Protein AF-A0A819HKA7-F1 (afdb_monomer_lite)

Structure (mmCIF, N/CA/C/O backbone):
data_AF-A0A819HKA7-F1
#
_entry.id   AF-A0A819HKA7-F1
#
loop_
_atom_site.group_PDB
_atom_site.id
_atom_site.type_symbol
_atom_site.label_atom_id
_atom_site.label_alt_id
_atom_site.label_comp_id
_atom_site.label_asym_id
_atom_site.label_entity_id
_atom_site.label_seq_id
_atom_site.pdbx_PDB_ins_code
_atom_site.Cartn_x
_atom_site.Cartn_y
_atom_site.Cartn_z
_atom_site.occupancy
_atom_site.B_iso_or_equiv
_atom_site.auth_seq_id
_atom_site.auth_comp_id
_atom_site.auth_asym_id
_atom_site.auth_atom_id
_atom_site.pdbx_PDB_model_num
ATOM 1 N N . ALA A 1 1 ? 34.552 -6.937 -29.510 1.00 40.53 1 ALA A N 1
ATOM 2 C CA . ALA A 1 1 ? 33.136 -6.910 -29.934 1.00 40.53 1 ALA A CA 1
ATOM 3 C C . ALA A 1 1 ? 32.290 -6.385 -28.776 1.00 40.53 1 ALA A C 1
ATOM 5 O O . ALA A 1 1 ? 32.507 -6.842 -27.659 1.00 40.53 1 ALA A O 1
ATOM 6 N N . LYS A 1 2 ? 31.399 -5.403 -28.988 1.00 45.62 2 LYS A N 1
ATOM 7 C CA . LYS A 1 2 ? 30.442 -4.989 -27.943 1.00 45.62 2 LYS A CA 1
ATOM 8 C C . LYS A 1 2 ? 29.581 -6.210 -27.585 1.00 45.62 2 LYS A C 1
ATOM 10 O O . LYS A 1 2 ? 29.050 -6.846 -28.490 1.00 45.62 2 LYS A O 1
ATOM 15 N N . ASN A 1 3 ? 29.510 -6.573 -26.304 1.00 52.94 3 ASN A N 1
ATOM 16 C CA . ASN A 1 3 ? 28.645 -7.653 -25.823 1.00 52.94 3 ASN A CA 1
ATOM 17 C C . ASN A 1 3 ? 27.190 -7.236 -26.076 1.00 52.94 3 ASN A C 1
ATOM 19 O O . ASN A 1 3 ? 26.685 -6.376 -25.363 1.00 52.94 3 ASN A O 1
ATOM 23 N N . ARG A 1 4 ? 26.547 -7.783 -27.113 1.00 57.50 4 ARG A N 1
ATOM 24 C CA . ARG A 1 4 ? 25.118 -7.542 -27.353 1.00 57.50 4 ARG A CA 1
ATOM 25 C C . ARG A 1 4 ? 24.286 -8.321 -26.329 1.00 57.50 4 ARG A C 1
ATOM 27 O O . ARG A 1 4 ? 24.652 -9.472 -26.062 1.00 57.50 4 ARG A O 1
ATOM 34 N N . PRO A 1 5 ? 23.230 -7.736 -25.747 1.00 59.25 5 PRO A N 1
ATOM 35 C CA . PRO A 1 5 ? 22.305 -8.473 -24.891 1.00 59.25 5 PRO A CA 1
ATOM 36 C C . PRO A 1 5 ? 21.734 -9.698 -25.624 1.00 59.25 5 PRO A C 1
ATOM 38 O O . PRO A 1 5 ? 21.631 -9.690 -26.850 1.00 59.25 5 PRO A O 1
ATOM 41 N N . ARG A 1 6 ? 21.419 -10.784 -24.896 1.00 68.56 6 ARG A N 1
ATOM 42 C CA . ARG A 1 6 ? 20.757 -11.956 -25.511 1.00 68.56 6 ARG A CA 1
ATOM 43 C C . ARG A 1 6 ? 19.284 -11.656 -25.797 1.00 68.56 6 ARG A C 1
ATOM 45 O O . ARG A 1 6 ? 18.751 -12.173 -26.768 1.00 68.56 6 ARG A O 1
ATOM 52 N N . LEU A 1 7 ? 18.667 -10.813 -24.970 1.00 77.06 7 LEU A N 1
ATOM 53 C CA . LEU A 1 7 ? 17.397 -10.146 -25.236 1.00 77.06 7 LEU A CA 1
ATOM 54 C C . LEU A 1 7 ? 17.657 -8.648 -25.401 1.00 77.06 7 LEU A C 1
ATOM 56 O O . LEU A 1 7 ? 17.862 -7.946 -24.413 1.00 77.06 7 LEU A O 1
ATOM 60 N N . ASP A 1 8 ? 17.673 -8.172 -26.640 1.00 78.75 8 ASP A N 1
ATOM 61 C CA . ASP A 1 8 ? 17.898 -6.763 -26.951 1.00 78.75 8 ASP A CA 1
ATOM 62 C C . ASP A 1 8 ? 16.575 -6.073 -27.275 1.00 78.75 8 ASP A C 1
ATOM 64 O O . ASP A 1 8 ? 16.132 -6.093 -28.419 1.00 78.75 8 ASP A O 1
ATOM 68 N N . LEU A 1 9 ? 15.924 -5.468 -26.277 1.00 79.69 9 LEU A N 1
ATOM 69 C CA . LEU A 1 9 ? 14.670 -4.748 -26.530 1.00 79.69 9 LEU A CA 1
ATOM 70 C C . LEU A 1 9 ? 14.869 -3.518 -27.432 1.00 79.69 9 LEU A C 1
ATOM 72 O O . LEU A 1 9 ? 13.884 -3.013 -27.963 1.00 79.69 9 LEU A O 1
ATOM 76 N N . GLU A 1 10 ? 16.106 -3.069 -27.662 1.00 77.00 10 GLU A N 1
ATOM 77 C CA . GLU A 1 10 ? 16.418 -2.006 -28.623 1.00 77.00 10 GLU A CA 1
ATOM 78 C C . GLU A 1 10 ? 16.502 -2.539 -30.070 1.00 77.00 10 GLU A C 1
ATOM 80 O O . GLU A 1 10 ? 16.539 -1.744 -31.011 1.00 77.00 10 GLU A O 1
ATOM 85 N N . ASP A 1 11 ? 16.496 -3.865 -30.281 1.00 81.00 11 ASP A N 1
ATOM 86 C CA . ASP A 1 11 ? 16.502 -4.465 -31.618 1.00 81.00 11 ASP A CA 1
ATOM 87 C C . ASP A 1 11 ? 15.192 -4.130 -32.362 1.00 81.00 11 ASP A C 1
ATOM 89 O O . ASP A 1 11 ? 14.102 -4.476 -31.880 1.00 81.00 11 ASP A O 1
ATOM 93 N N . PRO A 1 12 ? 15.268 -3.492 -33.551 1.00 79.06 12 PRO A N 1
ATOM 94 C CA . PRO A 1 12 ? 14.099 -3.179 -34.371 1.00 79.06 12 PRO A CA 1
ATOM 95 C C . PRO A 1 12 ? 13.265 -4.396 -34.789 1.00 79.06 12 PRO A C 1
ATOM 97 O O . PRO A 1 12 ? 12.109 -4.225 -35.168 1.00 79.06 12 PRO A O 1
ATOM 100 N N . HIS A 1 13 ? 13.835 -5.605 -34.757 1.00 81.38 13 HIS A N 1
ATOM 101 C CA . HIS A 1 13 ? 13.145 -6.833 -35.159 1.00 81.38 13 HIS A CA 1
ATOM 102 C C . HIS A 1 13 ? 12.278 -7.428 -34.046 1.00 81.38 13 HIS A C 1
ATOM 104 O O . HIS A 1 13 ? 11.428 -8.264 -34.344 1.00 81.38 13 HIS A O 1
ATOM 110 N N . ILE A 1 14 ? 12.455 -6.999 -32.790 1.00 83.56 14 ILE A N 1
ATOM 111 C CA . ILE A 1 14 ? 11.563 -7.407 -31.702 1.00 83.56 14 ILE A CA 1
ATOM 112 C C . ILE A 1 14 ? 10.230 -6.667 -31.851 1.00 83.56 14 ILE A C 1
ATOM 114 O O . ILE A 1 14 ? 10.167 -5.433 -31.864 1.00 83.56 14 ILE A O 1
ATOM 118 N N . THR A 1 15 ? 9.147 -7.427 -31.927 1.00 87.94 15 THR A N 1
ATOM 119 C CA . THR A 1 15 ? 7.779 -6.915 -32.046 1.00 87.94 15 THR A CA 1
ATOM 120 C C . THR A 1 15 ? 7.312 -6.221 -30.762 1.00 87.94 15 THR A C 1
ATOM 122 O O . THR A 1 15 ? 7.812 -6.476 -29.667 1.00 87.94 15 THR A O 1
ATOM 125 N N . ASP A 1 16 ? 6.324 -5.328 -30.868 1.00 90.12 16 ASP A N 1
ATOM 126 C CA . ASP A 1 16 ? 5.739 -4.656 -29.694 1.00 90.12 16 ASP A CA 1
ATOM 127 C C . ASP A 1 16 ? 5.076 -5.658 -28.726 1.00 90.12 16 ASP A C 1
ATOM 129 O O . ASP A 1 16 ? 5.135 -5.477 -27.510 1.00 90.12 16 ASP A O 1
ATOM 133 N N . ASP A 1 17 ? 4.521 -6.757 -29.251 1.00 86.88 17 ASP A N 1
ATOM 134 C CA . ASP A 1 17 ? 3.933 -7.833 -28.447 1.00 86.88 17 ASP A CA 1
ATOM 135 C C . ASP A 1 17 ? 4.991 -8.597 -27.639 1.00 86.88 17 ASP A C 1
ATOM 137 O O . ASP A 1 17 ? 4.763 -8.907 -26.470 1.00 86.88 17 ASP A O 1
ATOM 141 N N . GLU A 1 18 ? 6.175 -8.841 -28.207 1.00 85.62 18 GLU A N 1
ATOM 142 C CA . GLU A 1 18 ? 7.304 -9.432 -27.478 1.00 85.62 18 GLU A CA 1
ATOM 143 C C . GLU A 1 18 ? 7.817 -8.493 -26.378 1.00 85.62 18 GLU A C 1
ATOM 145 O O . GLU A 1 18 ? 8.078 -8.938 -25.257 1.00 85.62 18 GLU A O 1
ATOM 150 N N . VAL A 1 19 ? 7.902 -7.184 -26.647 1.00 89.62 19 VAL A N 1
ATOM 151 C CA . VAL A 1 19 ? 8.254 -6.188 -25.617 1.00 89.62 19 VAL A CA 1
ATOM 152 C C . VAL A 1 19 ? 7.226 -6.198 -24.486 1.00 89.62 19 VAL A C 1
ATOM 154 O O . VAL A 1 19 ? 7.601 -6.255 -23.308 1.00 89.62 19 VAL A O 1
ATOM 157 N N . LYS A 1 20 ? 5.934 -6.209 -24.828 1.00 91.38 20 LYS A N 1
ATOM 158 C CA . LYS A 1 20 ? 4.838 -6.264 -23.857 1.00 91.38 20 LYS A CA 1
ATOM 159 C C . LYS A 1 20 ? 4.832 -7.569 -23.069 1.00 91.38 20 LYS A C 1
ATOM 161 O O . LYS A 1 20 ? 4.549 -7.551 -21.874 1.00 91.38 20 LYS A O 1
ATOM 166 N N . MET A 1 21 ? 5.179 -8.691 -23.691 1.00 88.88 21 MET A N 1
ATOM 167 C CA . MET A 1 21 ? 5.291 -9.981 -23.012 1.00 88.88 21 MET A CA 1
ATOM 168 C C . MET A 1 21 ? 6.346 -9.933 -21.898 1.00 88.88 21 MET A C 1
ATOM 170 O O . MET A 1 21 ? 6.069 -10.346 -20.772 1.00 88.88 21 MET A O 1
ATOM 174 N N . TRP A 1 22 ? 7.531 -9.392 -22.193 1.00 88.75 22 TRP A N 1
ATOM 175 C CA . TRP A 1 22 ? 8.646 -9.340 -21.245 1.00 88.75 22 TRP A CA 1
ATOM 176 C C . TRP A 1 22 ? 8.488 -8.266 -20.167 1.00 88.75 22 TRP A C 1
ATOM 178 O O . TRP A 1 22 ? 8.822 -8.503 -19.007 1.00 88.75 22 TRP A O 1
ATOM 188 N N . THR A 1 23 ? 7.997 -7.083 -20.535 1.00 91.81 23 THR A N 1
ATOM 189 C CA . THR A 1 23 ? 7.979 -5.911 -19.641 1.00 91.81 23 THR A CA 1
ATOM 190 C C . THR A 1 23 ? 6.600 -5.595 -19.068 1.00 91.81 23 THR A C 1
ATOM 192 O O . THR A 1 23 ? 6.503 -4.897 -18.064 1.00 91.81 23 THR A O 1
ATOM 195 N N . GLY A 1 24 ? 5.530 -6.094 -19.689 1.00 90.88 24 GLY A N 1
ATOM 196 C CA . GLY A 1 24 ? 4.152 -5.673 -19.427 1.00 90.88 24 GLY A CA 1
ATOM 197 C C . GLY A 1 24 ? 3.723 -4.413 -20.189 1.00 90.88 24 GLY A C 1
ATOM 198 O O . GLY A 1 24 ? 2.536 -4.095 -20.182 1.00 90.88 24 GLY A O 1
ATOM 199 N N . TRP A 1 25 ? 4.647 -3.735 -20.876 1.00 92.38 25 TRP A N 1
ATOM 200 C CA . TRP A 1 25 ? 4.437 -2.424 -21.491 1.00 92.38 25 TRP A CA 1
ATOM 201 C C . TRP A 1 25 ? 4.734 -2.443 -22.989 1.00 92.38 25 TRP A C 1
ATOM 203 O O . TRP A 1 25 ? 5.616 -3.162 -23.453 1.00 92.38 25 TRP A O 1
ATOM 213 N N . ARG A 1 26 ? 4.029 -1.610 -23.751 1.00 92.56 26 ARG A N 1
ATOM 214 C CA . ARG A 1 26 ? 4.359 -1.334 -25.154 1.00 92.56 26 ARG A CA 1
ATOM 215 C C . ARG A 1 26 ? 5.589 -0.433 -25.252 1.00 92.56 26 ARG A C 1
ATOM 217 O O . ARG A 1 26 ? 5.891 0.343 -24.340 1.00 92.56 26 ARG A O 1
ATOM 224 N N . ARG A 1 27 ? 6.258 -0.439 -26.406 1.00 90.81 27 ARG A N 1
ATOM 225 C CA . ARG A 1 27 ? 7.419 0.425 -26.694 1.00 90.81 27 ARG A CA 1
ATOM 226 C C . ARG A 1 27 ? 7.111 1.909 -26.491 1.00 90.81 27 ARG A C 1
ATOM 228 O O . ARG A 1 27 ? 7.928 2.646 -25.942 1.00 90.81 27 ARG A O 1
ATOM 235 N N . SER A 1 28 ? 5.925 2.357 -26.903 1.00 91.69 28 SER A N 1
ATOM 236 C CA . SER A 1 28 ? 5.495 3.750 -26.730 1.00 91.69 28 SER A CA 1
ATOM 237 C C . SER A 1 28 ? 5.387 4.148 -25.254 1.00 91.69 28 SER A C 1
ATOM 239 O O . SER A 1 28 ? 5.806 5.245 -24.888 1.00 91.69 28 SER A O 1
ATOM 241 N N . GLU A 1 29 ? 4.891 3.253 -24.401 1.00 91.69 29 GLU A N 1
ATOM 242 C CA . GLU A 1 29 ? 4.733 3.467 -22.958 1.00 91.69 29 GLU A CA 1
ATOM 243 C C . GLU A 1 29 ? 6.095 3.493 -22.256 1.00 91.69 29 GLU A C 1
ATOM 245 O O . GLU A 1 29 ? 6.379 4.411 -21.480 1.00 91.69 29 GLU A O 1
ATOM 250 N N . LEU A 1 30 ? 6.985 2.555 -22.604 1.00 91.31 30 LEU A N 1
ATOM 251 C CA . LEU A 1 30 ? 8.368 2.550 -22.122 1.00 91.31 30 LEU A CA 1
ATOM 252 C C . LEU A 1 30 ? 9.110 3.831 -22.515 1.00 91.31 30 LEU A C 1
ATOM 254 O O . LEU A 1 30 ? 9.815 4.404 -21.686 1.00 91.31 30 LEU A O 1
ATOM 258 N N . SER A 1 31 ? 8.901 4.338 -23.734 1.00 91.12 31 SER A N 1
ATOM 259 C CA . SER A 1 31 ? 9.513 5.593 -24.185 1.00 91.12 31 SER A CA 1
ATOM 260 C C . SER A 1 31 ? 9.062 6.799 -23.351 1.00 91.12 31 SER A C 1
ATOM 262 O O . SER A 1 31 ? 9.861 7.691 -23.064 1.00 91.12 31 SER A O 1
ATOM 264 N N . VAL A 1 32 ? 7.800 6.841 -22.907 1.00 91.88 32 VAL A N 1
ATOM 265 C CA . VAL A 1 32 ? 7.312 7.905 -22.008 1.00 91.88 32 VAL A CA 1
ATOM 266 C C . VAL A 1 32 ? 8.017 7.840 -20.649 1.00 91.88 32 VAL A C 1
ATOM 268 O O . VAL A 1 32 ? 8.443 8.873 -20.120 1.00 91.88 32 VAL A O 1
ATOM 271 N N . MET A 1 33 ? 8.191 6.637 -20.097 1.00 92.12 33 MET A N 1
ATOM 272 C CA . MET A 1 33 ? 8.920 6.437 -18.839 1.00 92.12 33 MET A CA 1
ATOM 273 C C . MET A 1 33 ? 10.393 6.820 -18.985 1.00 92.12 33 MET A C 1
ATOM 275 O O . MET A 1 33 ? 10.909 7.589 -18.175 1.00 92.12 33 MET A O 1
ATOM 279 N N . GLN A 1 34 ? 11.041 6.365 -20.059 1.00 90.81 34 GLN A N 1
ATOM 280 C CA . GLN A 1 34 ? 12.423 6.697 -20.400 1.00 90.81 34 GLN A CA 1
ATOM 281 C C . GLN A 1 34 ? 12.626 8.206 -20.481 1.00 90.81 34 GLN A C 1
ATOM 283 O O . GLN A 1 34 ? 13.522 8.720 -19.822 1.00 90.81 34 GLN A O 1
ATOM 288 N N . LYS A 1 35 ? 11.766 8.937 -21.200 1.00 91.06 35 LYS A N 1
ATOM 289 C CA . LYS A 1 35 ? 11.826 10.408 -21.287 1.00 91.06 35 LYS A CA 1
ATOM 290 C C . LYS A 1 35 ? 11.654 11.098 -19.935 1.00 91.06 35 LYS A C 1
ATOM 292 O O . LYS A 1 35 ? 12.179 12.185 -19.724 1.00 91.06 35 LYS A O 1
ATOM 297 N N . SER A 1 36 ? 10.915 10.485 -19.014 1.00 89.56 36 SER A N 1
ATOM 298 C CA . SER A 1 36 ? 10.666 11.063 -17.689 1.00 89.56 36 SER A CA 1
ATOM 299 C C . SER A 1 36 ? 11.871 10.961 -16.755 1.00 89.56 36 SER A C 1
ATOM 301 O O . SER A 1 36 ?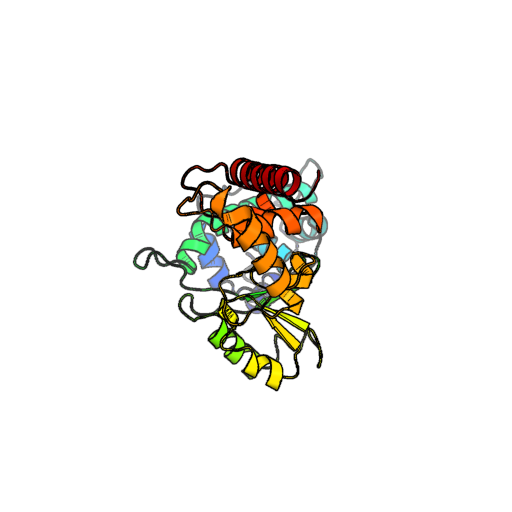 11.973 11.760 -15.824 1.00 89.56 36 SER A O 1
ATOM 303 N N . ILE A 1 37 ? 12.774 10.009 -17.013 1.00 89.56 37 ILE A N 1
ATOM 304 C CA . ILE A 1 37 ? 13.992 9.773 -16.222 1.00 89.56 37 ILE A CA 1
ATOM 305 C C . ILE A 1 37 ? 15.290 9.992 -17.021 1.00 89.56 37 ILE A C 1
ATOM 307 O O . ILE A 1 37 ? 16.390 9.884 -16.474 1.00 89.56 37 ILE A O 1
ATOM 311 N N . SER A 1 38 ? 15.185 10.319 -18.313 1.00 82.94 38 SER A N 1
ATOM 312 C CA . SER A 1 38 ? 16.327 10.574 -19.191 1.00 82.94 38 SER A CA 1
ATOM 313 C C . SER A 1 38 ? 17.116 11.780 -18.688 1.00 82.94 38 SER A C 1
ATOM 315 O O . SER A 1 38 ? 16.544 12.844 -18.455 1.00 82.94 38 SER A O 1
ATOM 317 N N . GLY A 1 39 ? 18.428 11.610 -18.517 1.00 83.62 39 GLY A N 1
ATOM 318 C CA . GLY A 1 39 ? 19.323 12.634 -17.966 1.00 83.62 39 GLY A CA 1
ATOM 319 C C . GLY A 1 39 ? 19.506 12.576 -16.445 1.00 83.62 39 GLY A C 1
ATOM 320 O O . GLY A 1 39 ? 20.462 13.157 -15.938 1.00 83.62 39 GLY A O 1
ATOM 321 N N . LEU A 1 40 ? 18.658 11.836 -15.722 1.00 86.44 40 LEU A N 1
ATOM 322 C CA . LEU A 1 40 ? 18.850 11.541 -14.294 1.00 86.44 40 LEU A CA 1
ATOM 323 C C . LEU A 1 40 ? 19.662 10.260 -14.095 1.00 86.44 40 LEU A C 1
ATOM 325 O O . LEU A 1 40 ? 20.473 10.144 -13.176 1.00 86.44 40 LEU A O 1
ATOM 329 N N . MET A 1 41 ? 19.489 9.311 -15.014 1.00 83.56 41 MET A N 1
ATOM 330 C CA . MET A 1 41 ? 20.320 8.123 -15.112 1.00 83.56 41 MET A CA 1
ATOM 331 C C . MET A 1 41 ? 21.469 8.376 -16.086 1.00 83.56 41 MET A C 1
ATOM 333 O O . MET A 1 41 ? 21.257 8.786 -17.226 1.00 83.56 41 MET A O 1
ATOM 337 N N . LYS A 1 42 ? 22.704 8.117 -15.646 1.00 73.12 42 LYS A N 1
ATOM 338 C CA . LYS A 1 42 ? 23.858 8.125 -16.548 1.00 73.12 42 LYS A CA 1
ATOM 339 C C . LYS A 1 42 ? 23.869 6.834 -17.355 1.00 73.12 42 LYS A C 1
ATOM 341 O O . LYS A 1 42 ? 23.893 5.734 -16.782 1.00 73.12 42 LYS A O 1
ATOM 346 N N . ASP A 1 43 ? 23.905 6.981 -18.672 1.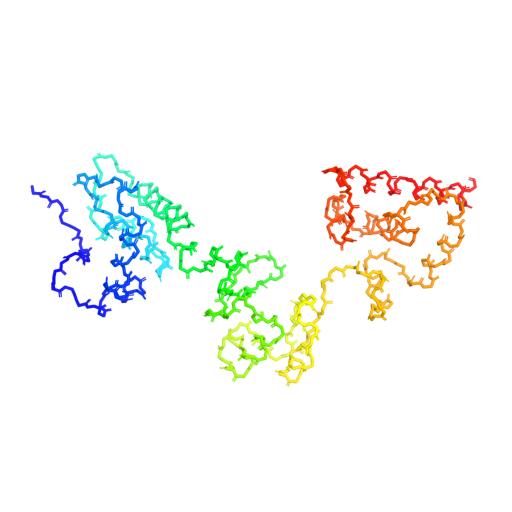00 74.75 43 ASP A N 1
ATOM 347 C CA . ASP A 1 43 ? 24.275 5.884 -19.550 1.00 74.75 43 ASP A CA 1
ATOM 348 C C . ASP A 1 43 ? 25.716 5.470 -19.234 1.00 74.75 43 ASP A C 1
ATOM 350 O O . ASP A 1 43 ? 26.597 6.291 -18.961 1.00 74.75 43 ASP A O 1
ATOM 354 N N . SER A 1 44 ? 25.954 4.166 -19.235 1.00 71.94 44 SER A N 1
ATOM 355 C CA . SER A 1 44 ? 27.281 3.594 -19.053 1.00 71.94 44 SER A CA 1
ATOM 356 C C . SER A 1 44 ? 27.711 2.885 -20.328 1.00 71.94 44 SER A C 1
ATOM 358 O O . SER A 1 44 ? 26.890 2.561 -21.185 1.00 71.94 44 SER A O 1
ATOM 360 N N . LYS A 1 45 ? 29.000 2.547 -20.425 1.00 66.00 45 LYS A N 1
ATOM 361 C CA . LYS A 1 45 ? 29.537 1.778 -21.562 1.00 66.00 45 LYS A CA 1
ATOM 362 C C . LYS A 1 45 ? 28.778 0.470 -21.831 1.00 66.00 45 LYS A C 1
ATOM 364 O O . LYS A 1 45 ? 28.790 0.005 -22.966 1.00 66.00 45 LYS A O 1
ATOM 369 N N . ASN A 1 46 ? 28.136 -0.096 -20.805 1.00 66.25 46 ASN A N 1
ATOM 370 C CA . ASN A 1 46 ? 27.472 -1.397 -20.860 1.00 66.25 46 ASN A CA 1
ATOM 371 C C . ASN A 1 46 ? 25.952 -1.311 -20.623 1.00 66.25 46 ASN A C 1
ATOM 373 O O . ASN A 1 46 ? 25.316 -2.353 -20.507 1.00 66.25 46 ASN A O 1
ATOM 377 N N . ARG A 1 47 ? 25.376 -0.107 -20.472 1.00 79.12 47 ARG A N 1
ATOM 378 C CA . ARG A 1 47 ? 23.967 0.060 -20.082 1.00 79.12 47 ARG A CA 1
ATOM 379 C C . ARG A 1 47 ? 23.403 1.398 -20.545 1.00 79.12 47 ARG A C 1
ATOM 381 O O . ARG A 1 47 ? 23.839 2.431 -20.034 1.00 79.12 47 ARG A O 1
ATOM 388 N N . SER A 1 48 ? 22.406 1.356 -21.419 1.00 85.44 48 SER A N 1
ATOM 389 C CA . SER A 1 48 ? 21.522 2.484 -21.713 1.00 85.44 48 SER A CA 1
ATOM 390 C C . SER A 1 48 ? 20.428 2.614 -20.643 1.00 85.44 48 SER A C 1
ATOM 392 O O . SER A 1 48 ? 20.123 1.672 -19.905 1.00 85.44 48 SER A O 1
ATOM 394 N N . THR A 1 49 ? 19.805 3.785 -20.563 1.00 87.12 49 THR A N 1
ATOM 395 C CA . THR A 1 49 ? 18.620 4.010 -19.719 1.00 87.12 49 THR A CA 1
ATOM 396 C C . THR A 1 49 ? 17.441 3.107 -20.123 1.00 87.12 49 THR A C 1
ATOM 398 O O . THR A 1 49 ? 16.683 2.663 -19.263 1.00 87.12 49 THR A O 1
ATOM 401 N N . GLU A 1 50 ? 17.314 2.772 -21.408 1.00 86.44 50 GLU A N 1
ATOM 402 C CA . GLU A 1 50 ? 16.280 1.863 -21.921 1.00 86.44 50 GLU A CA 1
ATOM 403 C C . GLU A 1 50 ? 16.510 0.416 -21.471 1.00 86.44 50 GLU A C 1
ATOM 405 O O . GLU A 1 50 ? 15.605 -0.207 -20.917 1.00 86.44 50 GLU A O 1
ATOM 410 N N . LEU A 1 51 ? 17.747 -0.085 -21.568 1.00 86.81 51 LEU A N 1
ATOM 411 C CA . LEU A 1 51 ? 18.112 -1.400 -21.039 1.00 86.81 51 LEU A CA 1
ATOM 412 C C . LEU A 1 51 ? 17.925 -1.476 -19.515 1.00 86.81 51 LEU A C 1
ATOM 414 O O . LEU A 1 51 ? 17.529 -2.512 -18.981 1.00 86.81 51 LEU A O 1
ATOM 418 N N . ALA A 1 52 ? 18.185 -0.379 -18.796 1.00 90.06 52 ALA A N 1
ATOM 419 C CA . ALA A 1 52 ? 17.921 -0.292 -17.361 1.00 90.06 52 ALA A CA 1
ATOM 420 C C . ALA A 1 52 ? 16.425 -0.446 -17.042 1.00 90.06 52 ALA A C 1
ATOM 422 O O . ALA A 1 52 ? 16.064 -1.242 -16.172 1.00 90.06 52 ALA A O 1
ATOM 423 N N . LEU A 1 53 ? 15.566 0.269 -17.775 1.00 92.06 53 LEU A N 1
ATOM 424 C CA . LEU A 1 53 ? 14.111 0.151 -17.664 1.00 92.06 53 LEU A CA 1
ATOM 425 C C . LEU A 1 53 ? 13.627 -1.258 -18.003 1.00 92.06 53 LEU A C 1
ATOM 427 O O . LEU A 1 53 ? 12.815 -1.812 -17.266 1.00 92.06 53 LEU A O 1
ATOM 431 N N . ALA A 1 54 ? 14.159 -1.859 -19.066 1.00 90.69 54 ALA A N 1
ATOM 432 C CA . ALA A 1 54 ? 13.849 -3.229 -19.453 1.00 90.69 54 ALA A CA 1
ATOM 433 C C . ALA A 1 54 ? 14.164 -4.224 -18.326 1.00 90.69 54 ALA A C 1
ATOM 435 O O . ALA A 1 54 ? 13.307 -5.024 -17.960 1.00 90.69 54 ALA A O 1
ATOM 436 N N . MET A 1 55 ? 15.362 -4.144 -17.730 1.00 91.19 55 MET A N 1
ATOM 437 C CA . MET A 1 55 ? 15.754 -4.998 -16.599 1.00 91.19 55 MET A CA 1
ATOM 438 C C . MET A 1 55 ? 14.810 -4.850 -15.407 1.00 91.19 55 MET A C 1
ATOM 440 O O . MET A 1 55 ? 14.392 -5.855 -14.834 1.00 91.19 55 MET A O 1
ATOM 444 N N . PHE A 1 56 ? 14.466 -3.612 -15.052 1.00 94.69 56 PHE A N 1
ATOM 445 C CA . PHE A 1 56 ? 13.556 -3.323 -13.948 1.00 94.69 56 PHE A CA 1
ATOM 446 C C . PHE A 1 56 ? 12.161 -3.913 -14.190 1.00 94.69 56 PHE A C 1
ATOM 448 O O . PHE A 1 56 ? 11.640 -4.638 -13.344 1.00 94.69 56 PHE A O 1
ATOM 455 N N . TRP A 1 57 ? 11.576 -3.672 -15.365 1.00 94.62 57 TRP A N 1
ATOM 456 C CA . TRP A 1 57 ? 10.238 -4.172 -15.676 1.00 94.62 57 TRP A CA 1
ATOM 457 C C . TRP A 1 57 ? 10.194 -5.686 -15.841 1.00 94.62 57 TRP A C 1
ATOM 459 O O . TRP A 1 57 ? 9.269 -6.310 -15.333 1.00 94.62 57 TRP A O 1
ATOM 469 N N . ILE A 1 58 ? 11.214 -6.302 -16.443 1.00 93.56 58 ILE A N 1
ATOM 470 C CA . ILE A 1 58 ? 11.333 -7.766 -16.487 1.00 93.56 58 ILE A CA 1
ATOM 471 C C . ILE A 1 58 ? 11.444 -8.331 -15.073 1.00 93.56 58 ILE A C 1
ATOM 473 O O . ILE A 1 58 ? 10.810 -9.343 -14.779 1.00 93.56 58 ILE A O 1
ATOM 477 N N . LYS A 1 59 ? 12.188 -7.677 -14.170 1.00 93.50 59 LYS A N 1
ATOM 478 C CA . LYS A 1 59 ? 12.290 -8.121 -12.775 1.00 93.50 59 LYS A CA 1
ATOM 479 C C . LYS A 1 59 ? 10.951 -8.082 -12.041 1.00 93.50 59 LYS A C 1
ATOM 481 O O . LYS A 1 59 ? 10.706 -8.959 -11.220 1.00 93.50 59 LYS A O 1
ATOM 486 N N . LEU A 1 60 ? 10.124 -7.072 -12.303 1.00 91.31 60 LEU A N 1
ATOM 487 C CA . LEU A 1 60 ? 8.795 -6.957 -11.698 1.00 91.31 60 LEU A CA 1
ATOM 488 C C . LEU A 1 60 ? 7.770 -7.887 -12.350 1.00 91.31 60 LEU A C 1
ATOM 490 O O . LEU A 1 60 ? 6.893 -8.411 -11.673 1.00 91.31 60 LEU A O 1
ATOM 494 N N . ARG A 1 61 ? 7.866 -8.085 -13.667 1.00 88.50 61 ARG A N 1
ATOM 495 C CA . ARG A 1 61 ? 6.908 -8.874 -14.447 1.00 88.50 61 ARG A CA 1
ATOM 496 C C . ARG A 1 61 ? 7.136 -10.375 -14.315 1.00 88.50 61 ARG A C 1
ATOM 498 O O . ARG A 1 61 ? 6.194 -11.152 -14.439 1.00 88.50 61 ARG A O 1
ATOM 505 N N . THR A 1 62 ? 8.383 -10.778 -14.106 1.00 89.00 62 THR A N 1
ATOM 506 C CA . THR A 1 62 ? 8.800 -12.178 -14.062 1.00 89.00 62 THR A CA 1
ATOM 507 C C . THR A 1 62 ? 9.360 -12.526 -12.690 1.00 89.00 62 THR A C 1
ATOM 509 O O . THR A 1 62 ? 9.855 -11.670 -11.964 1.00 89.00 62 THR A O 1
ATOM 512 N N . ASN A 1 63 ? 9.378 -13.813 -12.351 1.00 87.44 63 ASN A N 1
ATOM 513 C CA . ASN A 1 63 ? 10.039 -14.281 -11.134 1.00 87.44 63 ASN A CA 1
ATOM 514 C C . ASN A 1 63 ? 11.538 -14.588 -11.348 1.00 87.44 63 ASN A C 1
ATOM 516 O O . ASN A 1 63 ? 12.111 -15.432 -10.662 1.00 87.44 63 ASN A O 1
ATOM 520 N N . LEU A 1 64 ? 12.187 -13.945 -12.328 1.00 90.38 64 LEU A N 1
ATOM 521 C CA . LEU A 1 64 ? 13.603 -14.182 -12.609 1.00 90.38 64 LEU A CA 1
ATOM 522 C C . LEU A 1 64 ? 14.494 -13.584 -11.513 1.00 90.38 64 LEU A C 1
ATOM 524 O O . LEU A 1 64 ? 14.233 -12.504 -10.966 1.00 90.38 64 LEU A O 1
ATOM 528 N N . THR A 1 65 ? 15.582 -14.279 -11.191 1.00 90.50 65 THR A N 1
ATOM 529 C CA . THR A 1 65 ? 16.613 -13.765 -10.285 1.00 90.50 65 THR A CA 1
ATOM 530 C C . THR A 1 65 ? 17.437 -12.676 -10.970 1.00 90.50 65 THR A C 1
ATOM 532 O O . THR A 1 65 ? 17.510 -12.596 -12.198 1.00 90.50 65 THR A O 1
ATOM 535 N N . TYR A 1 66 ? 18.105 -11.834 -10.179 1.00 90.62 66 TYR A N 1
ATOM 536 C CA . TYR A 1 66 ? 18.995 -10.813 -10.733 1.00 90.62 66 TYR A CA 1
ATOM 537 C C . TYR A 1 66 ? 20.133 -11.411 -11.579 1.00 90.62 66 TYR A C 1
ATOM 539 O O . TYR A 1 66 ? 20.514 -10.813 -12.583 1.00 90.62 66 TYR A O 1
ATOM 547 N N . ASP A 1 67 ? 20.617 -12.610 -11.237 1.00 88.25 67 ASP A N 1
ATOM 548 C CA . ASP A 1 67 ? 21.611 -13.329 -12.042 1.00 88.25 67 ASP A CA 1
ATOM 549 C C . ASP A 1 67 ? 21.045 -13.761 -13.397 1.00 88.25 67 ASP A C 1
ATOM 551 O O . ASP A 1 67 ? 21.669 -13.520 -14.429 1.00 88.25 67 ASP A O 1
ATOM 555 N N . GLN A 1 68 ? 19.837 -14.336 -13.416 1.00 89.75 68 GLN A N 1
ATOM 556 C CA . GLN A 1 68 ? 19.168 -14.738 -14.657 1.00 89.75 68 GLN A CA 1
ATOM 557 C C . GLN A 1 68 ? 18.933 -13.538 -15.583 1.00 89.75 68 GLN A C 1
ATOM 559 O O . GLN A 1 68 ? 19.189 -13.630 -16.783 1.00 89.75 68 GLN A O 1
ATOM 564 N N . ILE A 1 69 ? 18.514 -12.396 -15.030 1.00 90.19 69 ILE A N 1
ATOM 565 C CA . ILE A 1 69 ? 18.327 -11.154 -15.793 1.00 90.19 69 ILE A CA 1
ATOM 566 C C . ILE A 1 69 ? 19.669 -10.629 -16.315 1.00 90.19 69 ILE A C 1
ATOM 568 O O . ILE A 1 69 ? 19.769 -10.258 -17.483 1.00 90.19 69 ILE A O 1
ATOM 572 N N . GLY A 1 70 ? 20.724 -10.644 -15.495 1.00 87.06 70 GLY A N 1
ATOM 573 C CA . GLY A 1 70 ? 22.066 -10.241 -15.921 1.00 87.06 70 GLY A CA 1
ATOM 574 C C . GLY A 1 70 ? 22.610 -11.105 -17.062 1.00 87.06 70 GLY A C 1
ATOM 575 O O . GLY A 1 70 ? 23.192 -10.576 -18.012 1.00 87.06 70 GLY A O 1
ATOM 576 N N . MET A 1 71 ? 22.356 -12.417 -17.020 1.00 83.56 71 MET A N 1
ATOM 577 C CA . MET A 1 71 ? 22.685 -13.343 -18.109 1.00 83.56 71 MET A CA 1
ATOM 578 C C . MET A 1 71 ? 21.858 -13.070 -19.373 1.00 83.56 71 MET A C 1
ATOM 580 O O . MET A 1 71 ? 22.414 -13.052 -20.474 1.00 83.56 71 MET A O 1
ATOM 584 N N . LEU A 1 72 ? 20.550 -12.832 -19.227 1.00 86.50 72 LEU A N 1
ATOM 585 C CA . LEU A 1 72 ? 19.631 -12.526 -20.329 1.00 86.50 72 LEU A CA 1
ATOM 586 C C . LEU A 1 72 ? 20.025 -11.227 -21.051 1.00 86.50 72 LEU A C 1
ATOM 588 O O . LEU A 1 72 ? 20.061 -11.171 -22.278 1.00 86.50 72 LEU A O 1
ATOM 592 N N . MET A 1 73 ? 20.427 -10.207 -20.298 1.00 82.44 73 MET A N 1
ATOM 593 C CA . MET A 1 73 ? 20.856 -8.914 -20.839 1.00 82.44 73 MET A CA 1
ATOM 594 C C . MET A 1 73 ? 22.339 -8.868 -21.218 1.00 82.44 73 MET A C 1
ATOM 596 O O . MET A 1 73 ? 22.851 -7.813 -21.581 1.00 82.44 73 MET A O 1
ATOM 600 N N . ASN A 1 74 ? 23.056 -9.996 -21.135 1.00 76.69 74 ASN A N 1
ATOM 601 C CA . ASN A 1 74 ? 24.505 -10.076 -21.351 1.00 76.69 74 ASN A CA 1
ATOM 602 C C . ASN A 1 74 ? 25.277 -8.957 -20.621 1.00 76.69 74 ASN A C 1
ATOM 604 O O . ASN A 1 74 ? 26.229 -8.376 -21.156 1.00 76.69 74 ASN A O 1
ATOM 608 N N . TYR A 1 75 ? 24.839 -8.632 -19.402 1.00 71.56 75 TYR A N 1
ATOM 609 C CA . TYR A 1 75 ? 25.314 -7.486 -18.637 1.00 71.56 75 TYR A CA 1
ATOM 610 C C . TYR A 1 75 ? 26.654 -7.812 -17.963 1.00 71.56 75 TYR A C 1
ATOM 612 O O . TYR A 1 75 ? 26.770 -7.880 -16.741 1.00 71.56 75 TYR A O 1
ATOM 620 N N . LYS A 1 76 ? 27.679 -8.088 -18.783 1.00 63.47 76 LYS A N 1
ATOM 621 C CA . LYS A 1 76 ? 29.002 -8.531 -18.328 1.00 63.47 76 LYS A CA 1
ATOM 622 C C . LYS A 1 76 ? 29.713 -7.440 -17.533 1.00 63.47 76 LYS A C 1
ATOM 624 O O . LYS A 1 76 ? 29.876 -6.301 -17.987 1.00 63.47 76 LYS A O 1
ATOM 629 N N . SER A 1 77 ? 30.219 -7.836 -16.374 1.00 59.47 77 SER A N 1
ATOM 630 C CA . SER A 1 77 ? 31.181 -7.091 -15.573 1.00 59.47 77 SER A CA 1
ATOM 631 C C . SER A 1 77 ? 32.504 -7.858 -15.566 1.00 59.47 77 SER A C 1
ATOM 633 O O . SER A 1 77 ? 32.468 -9.075 -15.446 1.00 59.47 77 SER A O 1
ATOM 635 N N . PRO A 1 78 ? 33.669 -7.192 -15.650 1.00 56.81 78 PRO A N 1
ATOM 636 C CA . PRO A 1 78 ? 34.972 -7.840 -15.449 1.00 56.81 78 PRO A CA 1
ATOM 637 C C . PRO A 1 78 ? 35.168 -8.420 -14.038 1.00 56.81 78 PRO A C 1
ATOM 639 O O . PRO A 1 78 ? 36.117 -9.155 -13.802 1.00 56.81 78 PRO A O 1
ATOM 642 N N . VAL A 1 79 ? 34.300 -8.033 -13.099 1.00 58.78 79 VAL A N 1
ATOM 643 C CA . VAL A 1 79 ? 34.280 -8.471 -11.702 1.00 58.78 79 VAL A CA 1
ATOM 644 C C . VAL A 1 79 ? 32.883 -9.050 -11.472 1.00 58.78 79 VAL A C 1
ATOM 646 O O . VAL A 1 79 ? 31.908 -8.291 -11.476 1.00 58.78 79 VAL A O 1
ATOM 649 N N . ASP A 1 80 ? 32.777 -10.375 -11.432 1.00 59.38 80 ASP A N 1
ATOM 650 C CA . ASP A 1 80 ? 31.532 -11.151 -11.511 1.00 59.38 80 ASP A CA 1
ATOM 651 C C . ASP A 1 80 ? 30.594 -10.937 -10.312 1.00 59.38 80 ASP A C 1
ATOM 653 O O . ASP A 1 80 ? 30.652 -11.652 -9.317 1.00 59.38 80 ASP A O 1
ATOM 657 N N . ASP A 1 81 ? 29.672 -9.981 -10.436 1.00 71.88 81 ASP A N 1
ATOM 658 C CA . ASP A 1 81 ? 28.455 -9.945 -9.621 1.00 71.88 81 ASP A CA 1
ATOM 659 C C . ASP A 1 81 ? 27.297 -9.347 -10.440 1.00 71.88 81 ASP A C 1
ATOM 661 O O . ASP A 1 81 ? 26.972 -8.154 -10.358 1.00 71.88 81 ASP A O 1
ATOM 665 N N . TYR A 1 82 ? 26.720 -10.179 -11.321 1.00 73.88 82 TYR A N 1
ATOM 666 C CA . TYR A 1 82 ? 25.525 -9.836 -12.103 1.00 73.88 82 TYR A CA 1
ATOM 667 C C . TYR A 1 82 ? 24.391 -9.418 -11.173 1.00 73.88 82 TYR A C 1
ATOM 669 O O . TYR A 1 82 ? 23.782 -8.364 -11.376 1.00 73.88 82 TYR A O 1
ATOM 677 N N . ARG A 1 83 ? 24.164 -10.205 -10.116 1.00 83.56 83 ARG A N 1
ATOM 678 C CA . ARG A 1 83 ? 23.159 -9.942 -9.097 1.00 83.56 83 ARG A CA 1
ATOM 679 C C . ARG A 1 83 ? 23.246 -8.527 -8.547 1.00 83.56 83 ARG A C 1
ATOM 681 O O . ARG A 1 83 ? 22.252 -7.805 -8.617 1.00 83.56 83 ARG A O 1
ATOM 688 N N . LYS A 1 84 ? 24.401 -8.114 -8.021 1.00 85.25 84 LYS A N 1
ATOM 689 C CA . LYS A 1 84 ? 24.556 -6.794 -7.397 1.00 85.25 84 LYS A CA 1
ATOM 690 C C . LYS A 1 84 ? 24.306 -5.665 -8.387 1.00 85.25 84 LYS A C 1
ATOM 692 O O . LYS A 1 84 ? 23.551 -4.749 -8.084 1.00 85.25 84 LYS A O 1
ATOM 697 N N . ARG A 1 85 ? 24.871 -5.739 -9.593 1.00 84.19 85 ARG A N 1
ATOM 698 C CA . ARG A 1 85 ? 24.729 -4.650 -10.572 1.00 84.19 85 ARG A CA 1
ATOM 699 C C . ARG A 1 85 ? 23.315 -4.516 -11.130 1.00 84.19 85 ARG A C 1
ATOM 701 O O . ARG A 1 85 ? 22.861 -3.396 -11.377 1.00 84.19 85 ARG A O 1
ATOM 708 N N . VAL A 1 86 ? 22.635 -5.637 -11.379 1.00 89.25 86 VAL A N 1
ATOM 709 C CA . VAL A 1 86 ? 21.232 -5.616 -11.814 1.00 89.25 86 VAL A CA 1
ATOM 710 C C . VAL A 1 86 ? 20.353 -5.109 -10.672 1.00 89.25 86 VAL A C 1
ATOM 712 O O . VAL A 1 86 ? 19.495 -4.269 -10.926 1.00 89.25 86 VAL A O 1
ATOM 715 N N . ALA A 1 87 ? 20.609 -5.523 -9.425 1.00 90.25 87 ALA A N 1
ATOM 716 C CA . ALA A 1 87 ? 19.897 -5.014 -8.254 1.00 90.25 87 ALA A CA 1
ATOM 717 C C . ALA A 1 87 ? 20.064 -3.494 -8.094 1.00 90.25 87 ALA A C 1
ATOM 719 O O . ALA A 1 87 ? 19.067 -2.781 -8.068 1.00 90.25 87 ALA A O 1
ATOM 720 N N . GLU A 1 88 ? 21.298 -2.980 -8.099 1.00 89.44 88 GLU A N 1
ATOM 721 C CA . GLU A 1 88 ? 21.589 -1.537 -8.037 1.00 89.44 88 GLU A CA 1
ATOM 722 C C . GLU A 1 88 ? 20.931 -0.769 -9.190 1.00 89.44 88 GLU A C 1
ATOM 724 O O . GLU A 1 88 ? 20.417 0.335 -9.011 1.00 89.44 88 GLU A O 1
ATOM 729 N N . THR A 1 89 ? 20.906 -1.363 -10.386 1.00 90.31 89 THR A N 1
ATOM 730 C CA . THR A 1 89 ? 20.209 -0.771 -11.530 1.00 90.31 89 THR A CA 1
ATOM 731 C C . THR A 1 89 ? 18.703 -0.714 -11.303 1.00 90.31 89 THR A C 1
ATOM 733 O O . THR A 1 89 ? 18.114 0.337 -11.538 1.00 90.31 89 THR A O 1
ATOM 736 N N . CYS A 1 90 ? 18.086 -1.800 -10.834 1.00 93.19 90 CYS A N 1
ATOM 737 C CA . CYS A 1 90 ? 16.654 -1.844 -10.544 1.00 93.19 90 CYS A CA 1
ATOM 738 C C . CYS A 1 90 ? 16.279 -0.832 -9.457 1.00 93.19 90 CYS A C 1
ATOM 740 O O . CYS A 1 90 ? 15.323 -0.087 -9.646 1.00 93.19 90 CYS A O 1
ATOM 742 N N . SER A 1 91 ? 17.062 -0.740 -8.377 1.00 92.94 91 SER A N 1
ATOM 743 C CA . SER A 1 91 ? 16.870 0.264 -7.323 1.00 92.94 91 SER A CA 1
ATOM 744 C C . SER A 1 91 ? 16.971 1.685 -7.874 1.00 92.94 91 SER A C 1
ATOM 746 O O . SER A 1 91 ? 16.091 2.504 -7.631 1.00 92.94 91 SER A O 1
ATOM 748 N N . SER A 1 92 ? 17.979 1.967 -8.703 1.00 92.12 92 SER A N 1
ATOM 749 C CA . SER A 1 92 ? 18.138 3.285 -9.322 1.00 92.12 92 SER A CA 1
ATOM 750 C C . SER A 1 92 ? 16.969 3.642 -10.250 1.00 92.12 92 SER A C 1
ATOM 752 O O . SER A 1 92 ? 16.478 4.770 -10.205 1.00 92.12 92 SER A O 1
ATOM 754 N N . VAL A 1 93 ? 16.483 2.699 -11.067 1.00 94.19 93 VAL A N 1
ATOM 755 C CA . VAL A 1 93 ? 15.287 2.914 -11.901 1.00 94.19 93 VAL A CA 1
ATOM 756 C C . VAL A 1 93 ? 14.064 3.173 -11.024 1.00 94.19 93 VAL A C 1
ATOM 758 O O . VAL A 1 93 ? 13.337 4.132 -11.272 1.00 94.19 93 VAL A O 1
ATOM 761 N N . GLN A 1 94 ? 13.858 2.360 -9.986 1.00 94.69 94 GLN A N 1
ATOM 762 C CA . GLN A 1 94 ? 12.737 2.489 -9.059 1.00 94.69 94 GLN A CA 1
ATOM 763 C C . GLN A 1 94 ? 12.701 3.873 -8.406 1.00 94.69 94 GLN A C 1
ATOM 765 O O . GLN A 1 94 ? 11.673 4.543 -8.461 1.00 94.69 94 GLN A O 1
ATOM 770 N N . GLU A 1 95 ? 13.819 4.322 -7.833 1.00 92.94 95 GLU A N 1
ATOM 771 C CA . GLU A 1 95 ? 13.940 5.638 -7.196 1.00 92.94 95 GLU A CA 1
ATOM 772 C C . GLU A 1 95 ? 13.606 6.769 -8.176 1.00 92.94 95 GLU A C 1
ATOM 774 O O . GLU A 1 95 ? 12.806 7.652 -7.864 1.00 92.94 95 GLU A O 1
ATOM 779 N N . ASN A 1 96 ? 14.155 6.716 -9.394 1.00 93.50 96 ASN A N 1
ATOM 780 C CA . ASN A 1 96 ? 13.918 7.747 -10.404 1.00 93.50 96 ASN A CA 1
ATOM 781 C C . ASN A 1 96 ? 12.469 7.751 -10.911 1.00 93.50 96 ASN A C 1
ATOM 783 O O . ASN A 1 96 ? 11.883 8.821 -11.090 1.00 93.50 96 ASN A O 1
ATOM 787 N N . LEU A 1 97 ? 11.863 6.579 -11.121 1.00 92.81 97 LEU A N 1
ATOM 788 C CA . LEU A 1 97 ? 10.457 6.488 -11.512 1.00 92.81 97 LEU A CA 1
ATOM 789 C C . LEU A 1 97 ? 9.540 7.009 -10.400 1.00 92.81 97 LEU A C 1
ATOM 791 O O . LEU A 1 97 ? 8.641 7.801 -10.687 1.00 92.81 97 LEU A O 1
ATOM 795 N N . LEU A 1 98 ? 9.784 6.625 -9.145 1.00 89.94 98 LEU A N 1
ATOM 796 C CA . LEU A 1 98 ? 9.011 7.096 -7.993 1.00 89.94 98 LEU A CA 1
ATOM 797 C C . LEU A 1 98 ? 9.133 8.608 -7.787 1.00 89.94 98 LEU A C 1
ATOM 799 O O . LEU A 1 98 ? 8.148 9.250 -7.434 1.00 89.94 98 LEU A O 1
ATOM 803 N N . ALA A 1 99 ? 10.306 9.188 -8.038 1.00 89.44 99 ALA A N 1
ATOM 804 C CA . ALA A 1 99 ? 10.528 10.618 -7.861 1.00 89.44 99 ALA A CA 1
ATOM 805 C C . ALA A 1 99 ? 10.008 11.467 -9.036 1.00 89.44 99 ALA A C 1
ATOM 807 O O . ALA A 1 99 ? 9.495 12.567 -8.822 1.00 89.44 99 ALA A O 1
ATOM 808 N N . HIS A 1 100 ? 10.125 10.988 -10.281 1.00 89.88 100 HIS A N 1
ATOM 809 C CA . HIS A 1 100 ? 9.969 11.851 -11.462 1.00 89.88 100 HIS A CA 1
ATOM 810 C C . HIS A 1 100 ? 8.890 11.427 -12.453 1.00 89.88 100 HIS A C 1
ATOM 812 O O . HIS A 1 100 ? 8.410 12.281 -13.205 1.00 89.88 100 HIS A O 1
ATOM 818 N N . PHE A 1 101 ? 8.497 10.153 -12.465 1.00 90.00 101 PHE A N 1
ATOM 819 C CA . PHE A 1 101 ? 7.446 9.645 -13.346 1.00 90.00 101 PHE A CA 1
ATOM 820 C C . PHE A 1 101 ? 6.111 9.529 -12.607 1.00 90.00 101 PHE A C 1
ATOM 822 O O . PHE A 1 101 ? 5.136 10.168 -13.000 1.00 90.00 101 PHE A O 1
ATOM 829 N N . VAL A 1 102 ? 6.076 8.780 -11.500 1.00 87.00 102 VAL A N 1
ATOM 830 C CA . VAL A 1 102 ? 4.841 8.479 -10.761 1.00 87.00 102 VAL A CA 1
ATOM 831 C C . VAL A 1 102 ? 4.088 9.748 -10.351 1.00 87.00 102 VAL A C 1
ATOM 833 O O . VAL A 1 102 ? 2.912 9.839 -10.696 1.00 87.00 102 VAL A O 1
ATOM 836 N N . PRO A 1 103 ? 4.707 10.777 -9.735 1.00 84.62 103 PRO A N 1
ATOM 837 C CA . PRO A 1 103 ? 3.972 11.969 -9.321 1.00 84.62 103 PRO A CA 1
ATOM 838 C C . PRO A 1 103 ? 3.374 12.728 -10.509 1.00 84.62 103 PRO A C 1
ATOM 840 O O . PRO A 1 103 ? 2.275 13.259 -10.411 1.00 84.62 103 PRO A O 1
ATOM 843 N N . LYS A 1 104 ? 4.045 12.747 -11.667 1.00 82.94 104 LYS A N 1
ATOM 844 C CA . LYS A 1 104 ? 3.511 13.412 -12.867 1.00 82.94 104 LYS A CA 1
ATOM 845 C C . LYS A 1 104 ? 2.324 12.660 -13.463 1.00 82.94 104 LYS A C 1
ATOM 847 O O . LYS A 1 104 ? 1.419 13.293 -13.997 1.00 82.94 104 LYS A O 1
ATOM 852 N N . SER A 1 105 ? 2.335 11.333 -13.369 1.00 79.62 105 SER A N 1
ATOM 853 C CA . SER A 1 105 ? 1.296 10.481 -13.949 1.00 79.62 105 SER A CA 1
ATOM 854 C C . SER A 1 105 ? 0.110 10.249 -13.009 1.00 79.62 105 SER A C 1
ATOM 856 O O . SER A 1 105 ? -0.992 9.984 -13.482 1.00 79.62 105 SER A O 1
ATOM 858 N N . THR A 1 106 ? 0.296 10.346 -11.688 1.00 84.44 106 THR A N 1
ATOM 859 C CA . THR A 1 106 ? -0.732 9.962 -10.701 1.00 84.44 106 THR A CA 1
ATOM 860 C C . THR A 1 106 ? -1.110 11.066 -9.720 1.00 84.44 106 THR A C 1
ATOM 862 O O . THR A 1 106 ? -2.024 10.861 -8.923 1.00 84.44 106 THR A O 1
ATOM 865 N N . TYR A 1 107 ? -0.479 12.243 -9.761 1.00 86.25 107 TYR A N 1
ATOM 866 C CA . TYR A 1 107 ? -0.765 13.354 -8.853 1.00 86.25 107 TYR A CA 1
ATOM 867 C C . TYR A 1 107 ? -1.073 14.647 -9.612 1.00 86.25 107 TYR A C 1
ATOM 869 O O . TYR A 1 107 ? -0.448 14.990 -10.611 1.00 86.25 107 TYR A O 1
ATOM 877 N N . SER A 1 108 ? -2.061 15.397 -9.124 1.00 83.00 108 SER A N 1
ATOM 878 C CA . SER A 1 108 ? -2.409 16.705 -9.669 1.00 83.00 108 SER A CA 1
ATOM 879 C C . SER A 1 108 ? -1.840 17.804 -8.789 1.00 83.00 108 SER A C 1
ATOM 881 O O . SER A 1 108 ? -2.367 18.062 -7.708 1.00 83.00 108 SER A O 1
ATOM 883 N N . SER A 1 109 ? -0.828 18.517 -9.286 1.00 81.69 109 SER A N 1
ATOM 884 C CA . SER A 1 109 ? -0.263 19.681 -8.589 1.00 81.69 109 SER A CA 1
ATOM 885 C C . SER A 1 109 ? -1.288 20.801 -8.387 1.00 81.69 109 SER A C 1
ATOM 887 O O . SER A 1 109 ? -1.258 21.476 -7.363 1.00 81.69 109 SER A O 1
ATOM 889 N N . HIS A 1 110 ? -2.234 20.970 -9.320 1.00 84.12 110 HIS A N 1
ATOM 890 C CA . HIS A 1 110 ? -3.303 21.967 -9.194 1.00 84.12 110 HIS A CA 1
ATOM 891 C C . HIS A 1 110 ? -4.305 21.591 -8.095 1.00 84.12 110 HIS A C 1
ATOM 893 O O . HIS A 1 110 ? -4.636 22.419 -7.252 1.00 84.12 110 HIS A O 1
ATOM 899 N N . LYS A 1 111 ? -4.759 20.330 -8.066 1.00 83.25 111 LYS A N 1
ATOM 900 C CA . LYS A 1 111 ? -5.721 19.854 -7.056 1.00 83.25 111 LYS A CA 1
ATOM 901 C C . LYS A 1 111 ? -5.059 19.432 -5.739 1.00 83.25 111 LYS A C 1
ATOM 903 O O . LYS A 1 111 ? -5.768 19.061 -4.811 1.00 83.25 111 LYS A O 1
ATOM 908 N N . LYS A 1 112 ? -3.723 19.443 -5.682 1.00 86.19 112 LYS A N 1
ATOM 909 C CA . LYS A 1 112 ? -2.892 18.978 -4.565 1.00 86.19 112 LYS A CA 1
ATOM 910 C C . LYS A 1 112 ? -3.295 17.593 -4.034 1.00 86.19 112 LYS A C 1
ATOM 912 O O . LYS A 1 112 ? -3.299 17.364 -2.828 1.00 86.19 112 LYS A O 1
ATOM 917 N N . ARG A 1 113 ? -3.648 16.661 -4.928 1.00 82.62 113 ARG A N 1
ATOM 918 C CA . ARG A 1 113 ? -4.096 15.305 -4.560 1.00 82.62 113 ARG A CA 1
ATOM 919 C C . ARG A 1 113 ? -3.723 14.255 -5.598 1.00 82.62 113 ARG A C 1
ATOM 921 O O . ARG A 1 113 ? -3.552 14.578 -6.777 1.00 82.62 113 ARG A O 1
ATOM 928 N N . HIS A 1 114 ? -3.702 12.994 -5.172 1.00 86.19 114 HIS A N 1
ATOM 929 C CA . HIS A 1 114 ? -3.615 11.859 -6.084 1.00 86.19 114 HIS A CA 1
ATOM 930 C C . HIS A 1 114 ? -4.854 11.798 -6.995 1.00 86.19 114 HIS A C 1
ATOM 932 O O . HIS A 1 114 ? -5.996 12.040 -6.585 1.00 86.19 114 HIS A O 1
ATOM 938 N N . LEU A 1 115 ? -4.600 11.538 -8.274 1.00 89.06 115 LEU A N 1
ATOM 939 C CA . LEU A 1 115 ? -5.592 11.320 -9.323 1.00 89.06 115 LEU A CA 1
ATOM 940 C C . LEU A 1 115 ? -6.023 9.863 -9.397 1.00 89.06 115 LEU A C 1
ATOM 942 O O . LEU A 1 115 ? -7.120 9.591 -9.878 1.00 89.06 115 LEU A O 1
ATOM 946 N N . VAL A 1 116 ? -5.176 8.961 -8.907 1.00 89.19 116 VAL A N 1
ATOM 947 C CA . VAL A 1 116 ? -5.383 7.519 -8.939 1.00 89.19 116 VAL A CA 1
ATOM 948 C C . VAL A 1 116 ? -5.160 6.948 -7.546 1.00 89.19 116 VAL A C 1
ATOM 950 O O . VAL A 1 116 ? -4.268 7.406 -6.833 1.00 89.19 116 VAL A O 1
ATOM 953 N N . LYS A 1 117 ? -5.951 5.944 -7.174 1.00 87.50 117 LYS A N 1
ATOM 954 C CA . LYS A 1 117 ? -5.710 5.092 -6.008 1.00 87.50 117 LYS A CA 1
ATOM 955 C C . LYS A 1 117 ? -5.907 3.617 -6.366 1.00 87.50 117 LYS A C 1
ATOM 957 O O . LYS A 1 117 ? -6.611 3.301 -7.325 1.00 87.50 117 LYS A O 1
ATOM 962 N N . MET A 1 118 ? -5.260 2.747 -5.602 1.00 88.12 118 MET A N 1
ATOM 963 C CA . MET A 1 118 ? -5.362 1.287 -5.690 1.00 88.12 118 MET A CA 1
ATOM 964 C C . MET A 1 118 ? -5.845 0.768 -4.331 1.00 88.12 118 MET A C 1
ATOM 966 O O . MET A 1 118 ? -5.531 1.385 -3.312 1.00 88.12 118 MET A O 1
ATOM 970 N N . LEU A 1 119 ? -6.566 -0.350 -4.310 1.00 87.50 119 LEU A N 1
ATOM 971 C CA . LEU A 1 119 ? -6.897 -1.073 -3.082 1.00 87.50 119 LEU A CA 1
ATOM 972 C C . LEU A 1 119 ? -5.989 -2.291 -2.948 1.00 87.50 119 LEU A C 1
ATOM 974 O O . LEU A 1 119 ? -5.949 -3.134 -3.838 1.00 87.50 119 LEU A O 1
ATOM 978 N N . SER A 1 120 ? -5.253 -2.382 -1.846 1.00 88.00 120 SER A N 1
ATOM 979 C CA . SER A 1 120 ? -4.412 -3.540 -1.546 1.00 88.00 120 SER A CA 1
ATOM 980 C C . SER A 1 120 ? -5.215 -4.631 -0.845 1.00 88.00 120 SER A C 1
ATOM 982 O O . SER A 1 120 ? -5.883 -4.344 0.148 1.00 88.00 120 SER A O 1
ATOM 984 N N . ILE A 1 121 ? -5.076 -5.875 -1.299 1.00 86.25 121 ILE A N 1
ATOM 985 C CA . ILE A 1 121 ? -5.493 -7.058 -0.545 1.00 86.25 121 ILE A CA 1
ATOM 986 C C . ILE A 1 121 ? -4.298 -7.512 0.284 1.00 86.25 121 ILE A C 1
ATOM 988 O O . ILE A 1 121 ? -3.206 -7.744 -0.246 1.00 86.25 121 ILE A O 1
ATOM 992 N N . VAL A 1 122 ? -4.505 -7.612 1.592 1.00 85.19 122 VAL A N 1
ATOM 993 C CA . VAL A 1 122 ? -3.457 -7.928 2.561 1.00 85.19 122 VAL A CA 1
ATOM 994 C C . VAL A 1 122 ? -3.921 -9.097 3.413 1.00 85.19 122 VAL A C 1
ATOM 996 O O . VAL A 1 122 ? -5.049 -9.104 3.902 1.00 85.19 122 VAL A O 1
ATOM 999 N N . LEU A 1 123 ? -3.047 -10.083 3.583 1.00 80.19 123 LEU A N 1
ATOM 1000 C CA . LEU A 1 123 ? -3.273 -11.199 4.490 1.00 80.19 123 LEU A CA 1
ATOM 1001 C C . LEU A 1 123 ? -3.176 -10.739 5.956 1.00 80.19 123 LEU A C 1
ATOM 1003 O O . LEU A 1 123 ? -2.528 -9.729 6.247 1.00 80.19 123 LEU A O 1
ATOM 1007 N N . PRO A 1 124 ? -3.764 -11.481 6.914 1.00 73.56 124 PRO A N 1
ATOM 1008 C CA . PRO A 1 124 ? -3.728 -11.113 8.333 1.00 73.56 124 PRO A CA 1
ATOM 1009 C C . PRO A 1 124 ? -2.320 -10.976 8.937 1.00 73.56 124 PRO A C 1
ATOM 1011 O O . PRO A 1 124 ? -2.146 -10.306 9.951 1.00 73.56 124 PRO A O 1
ATOM 1014 N N . ASP A 1 125 ? -1.314 -11.598 8.326 1.00 74.00 125 ASP A N 1
ATOM 1015 C CA . ASP A 1 125 ? 0.098 -11.534 8.718 1.00 74.00 125 ASP A CA 1
ATOM 1016 C C . ASP A 1 125 ? 0.870 -10.373 8.056 1.00 74.00 125 ASP A C 1
ATOM 1018 O O . ASP A 1 125 ? 2.069 -10.207 8.288 1.00 74.00 125 ASP A O 1
ATOM 1022 N N . GLY A 1 126 ? 0.185 -9.532 7.274 1.00 72.50 126 GLY A N 1
ATOM 1023 C CA . GLY A 1 126 ? 0.724 -8.302 6.697 1.00 72.50 126 GLY A CA 1
ATOM 1024 C C . GLY A 1 126 ? 1.329 -8.450 5.301 1.00 72.50 126 GLY A C 1
ATOM 1025 O O . GLY A 1 126 ? 1.830 -7.461 4.759 1.00 72.50 126 GLY A O 1
ATOM 1026 N N . TYR A 1 127 ? 1.278 -9.635 4.686 1.00 79.00 127 TYR A N 1
ATOM 1027 C CA . TYR A 1 127 ? 1.716 -9.798 3.299 1.00 79.00 127 TYR A CA 1
ATOM 1028 C C . TYR A 1 127 ? 0.668 -9.260 2.320 1.00 79.00 127 TYR A C 1
ATOM 1030 O O . TYR A 1 127 ? -0.504 -9.628 2.368 1.00 79.00 127 TYR A O 1
ATOM 1038 N N . VAL A 1 128 ? 1.104 -8.401 1.397 1.00 86.44 128 VAL A N 1
ATOM 1039 C CA . VAL A 1 128 ? 0.269 -7.909 0.294 1.00 86.44 128 VAL A CA 1
ATOM 1040 C C . VAL A 1 128 ? 0.219 -8.976 -0.795 1.00 86.44 128 VAL A C 1
ATOM 1042 O O . VAL A 1 128 ? 1.264 -9.352 -1.327 1.00 86.44 128 VAL A O 1
ATOM 1045 N N . VAL A 1 129 ? -0.981 -9.442 -1.131 1.00 85.31 129 VAL A N 1
ATOM 1046 C CA . VAL A 1 129 ? -1.190 -10.468 -2.169 1.00 85.31 129 VAL A CA 1
ATOM 1047 C C . VAL A 1 129 ? -1.634 -9.874 -3.497 1.00 85.31 129 VAL A C 1
ATOM 1049 O O . VAL A 1 129 ? -1.289 -10.412 -4.546 1.00 85.31 129 VAL A O 1
ATOM 1052 N N . ASP A 1 130 ? -2.332 -8.738 -3.468 1.00 86.38 130 ASP A N 1
ATOM 1053 C CA . ASP A 1 130 ? -2.774 -8.060 -4.684 1.00 86.38 130 ASP A CA 1
ATOM 1054 C C . ASP A 1 130 ? -2.967 -6.552 -4.474 1.00 86.38 130 ASP A C 1
ATOM 1056 O O . ASP A 1 130 ? -3.116 -6.070 -3.348 1.00 86.38 130 ASP A O 1
ATOM 1060 N N . ALA A 1 131 ? -2.986 -5.806 -5.575 1.00 87.50 131 ALA A N 1
ATOM 1061 C CA . ALA A 1 131 ? -3.346 -4.397 -5.632 1.00 87.50 131 ALA A CA 1
ATOM 1062 C C . ALA A 1 131 ? -4.346 -4.170 -6.775 1.00 87.50 131 ALA A C 1
ATOM 1064 O O . ALA A 1 131 ? -3.974 -4.075 -7.945 1.00 87.50 131 ALA A O 1
ATOM 1065 N N . ILE A 1 132 ? -5.626 -4.037 -6.427 1.00 87.38 132 ILE A N 1
ATOM 1066 C CA . ILE A 1 132 ? -6.717 -3.833 -7.376 1.00 87.38 132 ILE A CA 1
ATOM 1067 C C . ILE A 1 132 ? -6.800 -2.355 -7.773 1.00 87.38 132 ILE A C 1
ATOM 1069 O O . ILE A 1 132 ? -6.765 -1.454 -6.932 1.00 87.38 132 ILE A O 1
ATOM 1073 N N . GLY A 1 133 ? -6.957 -2.102 -9.071 1.00 86.06 133 GLY A N 1
ATOM 1074 C CA . GLY A 1 133 ? -7.170 -0.778 -9.650 1.00 86.06 133 GLY A CA 1
ATOM 1075 C C . GLY A 1 133 ? -6.613 -0.699 -11.075 1.00 86.06 133 GLY A C 1
ATOM 1076 O O . GLY A 1 133 ? -6.335 -1.739 -11.675 1.00 86.06 133 GLY A O 1
ATOM 1077 N N . PRO A 1 134 ? -6.425 0.509 -11.637 1.00 89.25 134 PRO A N 1
ATOM 1078 C CA . PRO A 1 134 ? -6.530 1.826 -10.997 1.00 89.25 134 PRO A CA 1
ATOM 1079 C C . PRO A 1 134 ? -7.954 2.373 -10.849 1.00 89.25 134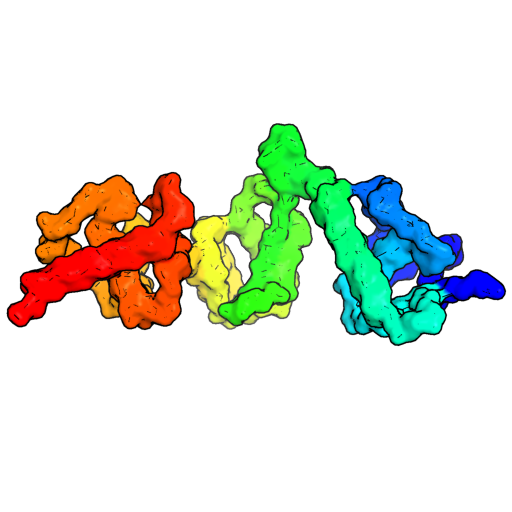 PRO A C 1
ATOM 1081 O O . PRO A 1 134 ? -8.780 2.234 -11.745 1.00 89.25 134 PRO A O 1
ATOM 1084 N N . PHE A 1 135 ? -8.199 3.099 -9.753 1.00 90.00 135 PHE A N 1
ATOM 1085 C CA . PHE A 1 135 ? -9.443 3.836 -9.503 1.00 90.00 135 PHE A CA 1
ATOM 1086 C C . PHE A 1 135 ? -9.211 5.342 -9.410 1.00 90.00 135 PHE A C 1
ATOM 1088 O O . PHE A 1 135 ? -8.113 5.799 -9.089 1.00 90.00 135 PHE A O 1
ATOM 1095 N N . ALA A 1 136 ? -10.259 6.135 -9.635 1.00 89.12 136 ALA A N 1
ATOM 1096 C CA . ALA A 1 136 ? -10.187 7.583 -9.481 1.00 89.12 136 ALA A CA 1
ATOM 1097 C C . ALA A 1 136 ? -9.865 7.973 -8.027 1.00 89.12 136 ALA A C 1
ATOM 1099 O O . ALA A 1 136 ? -10.528 7.544 -7.086 1.00 89.12 136 ALA A O 1
ATOM 1100 N N . GLY A 1 137 ? -8.883 8.854 -7.833 1.00 86.50 137 GLY A N 1
ATOM 1101 C CA . GLY A 1 137 ? -8.388 9.247 -6.507 1.00 86.50 137 GLY A CA 1
ATOM 1102 C C . GLY A 1 137 ? -9.390 10.007 -5.627 1.00 86.50 137 GLY A C 1
ATOM 1103 O O . GLY A 1 137 ? -9.100 10.258 -4.467 1.00 86.50 137 GLY A O 1
ATOM 1104 N N . ASN A 1 138 ? -10.545 10.411 -6.164 1.00 87.88 138 ASN A N 1
ATOM 1105 C CA . ASN A 1 138 ? -11.651 11.013 -5.407 1.00 87.88 138 ASN A CA 1
ATOM 1106 C C . ASN A 1 138 ? -12.855 10.084 -5.219 1.00 87.88 138 ASN A C 1
ATOM 1108 O O . ASN A 1 138 ? -13.826 10.513 -4.603 1.00 87.88 138 ASN A O 1
ATOM 1112 N N . ALA A 1 139 ? -12.837 8.873 -5.779 1.00 89.69 139 ALA A N 1
ATOM 1113 C CA . ALA A 1 139 ? -13.836 7.878 -5.414 1.00 89.69 139 ALA A CA 1
ATOM 1114 C C . ALA A 1 139 ? -13.645 7.520 -3.932 1.00 89.69 139 ALA A C 1
ATOM 1116 O O . ALA A 1 139 ? -12.517 7.563 -3.434 1.00 89.69 139 ALA A O 1
ATOM 1117 N N . ASN A 1 140 ? -14.724 7.216 -3.214 1.00 89.81 140 ASN A N 1
ATOM 1118 C CA . ASN A 1 140 ? -14.619 6.719 -1.842 1.00 89.81 140 ASN A CA 1
ATOM 1119 C C . ASN A 1 140 ? -14.261 5.218 -1.870 1.00 89.81 140 ASN A C 1
ATOM 1121 O O . ASN A 1 140 ? -14.102 4.642 -2.948 1.00 89.81 140 ASN A O 1
ATOM 1125 N N . ASP A 1 141 ? -13.971 4.614 -0.720 1.00 90.12 141 ASP A N 1
ATOM 1126 C CA . ASP A 1 141 ? -13.544 3.208 -0.686 1.00 90.12 141 ASP A CA 1
ATOM 1127 C C . ASP A 1 141 ? -14.737 2.261 -0.868 1.00 90.12 141 ASP A C 1
ATOM 1129 O O . ASP A 1 141 ? -14.645 1.325 -1.658 1.00 90.12 141 ASP A O 1
ATOM 1133 N N . ALA A 1 142 ? -15.888 2.581 -0.267 1.00 90.56 142 ALA A N 1
ATOM 1134 C CA . ALA A 1 142 ? -17.130 1.825 -0.427 1.00 90.56 142 ALA A CA 1
ATOM 1135 C C . ALA A 1 142 ? -17.578 1.660 -1.895 1.00 90.56 142 ALA A C 1
ATOM 1137 O O . ALA A 1 142 ? -17.818 0.542 -2.344 1.00 90.56 142 ALA A O 1
ATOM 1138 N N . SER A 1 143 ? -17.617 2.741 -2.679 1.00 90.75 143 SER A N 1
ATOM 1139 C CA . SER A 1 143 ? -18.065 2.708 -4.080 1.00 90.75 143 SER A CA 1
ATOM 1140 C C . SER A 1 143 ? -17.103 1.950 -4.989 1.00 90.75 143 SER A C 1
ATOM 1142 O O . SER A 1 143 ? -17.503 1.355 -5.993 1.00 90.75 143 SER A O 1
ATOM 1144 N N . ILE A 1 144 ? -15.816 1.952 -4.643 1.00 91.06 144 ILE A N 1
ATOM 1145 C CA . ILE A 1 144 ? -14.834 1.124 -5.335 1.00 91.06 144 ILE A CA 1
ATOM 1146 C C . ILE A 1 144 ? -15.062 -0.340 -5.016 1.00 91.06 144 ILE A C 1
ATOM 1148 O O . ILE A 1 144 ? -15.059 -1.144 -5.942 1.00 91.06 144 ILE A O 1
ATOM 1152 N N . THR A 1 145 ? -15.274 -0.691 -3.750 1.00 89.88 145 THR A N 1
ATOM 1153 C CA . THR A 1 145 ? -15.553 -2.075 -3.361 1.00 89.88 145 THR A CA 1
ATOM 1154 C C . THR A 1 145 ? -16.802 -2.603 -4.046 1.00 89.88 145 THR A C 1
ATOM 1156 O O . THR A 1 145 ? -16.758 -3.696 -4.596 1.00 89.88 145 THR A O 1
ATOM 1159 N N . GLU A 1 146 ? -17.872 -1.813 -4.128 1.00 89.25 146 GLU A N 1
ATOM 1160 C CA . GLU A 1 146 ? -19.060 -2.184 -4.908 1.00 89.25 146 GLU A CA 1
ATOM 1161 C C . GLU A 1 146 ? -18.724 -2.454 -6.378 1.00 89.25 146 GLU A C 1
ATOM 1163 O O . GLU A 1 146 ? -19.149 -3.460 -6.943 1.00 89.25 146 GLU A O 1
ATOM 1168 N N . SER A 1 147 ? -17.900 -1.598 -6.989 1.00 88.31 147 SER A N 1
ATOM 1169 C CA . SER A 1 147 ? -17.441 -1.801 -8.367 1.00 88.31 147 SER A CA 1
ATOM 1170 C C . SER A 1 147 ? -16.606 -3.083 -8.508 1.00 88.31 147 SER A C 1
ATOM 1172 O O . SER A 1 147 ? -16.727 -3.794 -9.503 1.00 88.31 147 SER A O 1
ATOM 1174 N N . ILE A 1 148 ? -15.766 -3.402 -7.518 1.00 87.88 148 ILE A N 1
ATOM 1175 C CA . ILE A 1 148 ? -14.955 -4.629 -7.489 1.00 87.88 148 ILE A CA 1
ATOM 1176 C C . ILE A 1 148 ? -15.847 -5.866 -7.384 1.00 87.88 148 ILE A C 1
ATOM 1178 O O . ILE A 1 148 ? -15.634 -6.818 -8.134 1.00 87.88 148 ILE A O 1
ATOM 1182 N N . LEU A 1 149 ? -16.846 -5.843 -6.497 1.00 86.50 149 LEU A N 1
ATOM 1183 C CA . LEU A 1 149 ? -17.806 -6.934 -6.329 1.00 86.50 149 LEU A CA 1
ATOM 1184 C C . LEU A 1 149 ? -18.596 -7.183 -7.621 1.00 86.50 149 LEU A C 1
ATOM 1186 O O . LEU A 1 149 ? -18.750 -8.326 -8.034 1.00 86.50 149 LEU A O 1
ATOM 1190 N N . GLN A 1 150 ? -19.026 -6.125 -8.315 1.00 82.19 150 GLN A N 1
ATOM 1191 C CA . GLN A 1 150 ? -19.741 -6.252 -9.593 1.00 82.19 150 GLN A CA 1
ATOM 1192 C C . GLN A 1 150 ? -18.878 -6.844 -10.713 1.00 82.19 150 GLN A C 1
ATOM 1194 O O . GLN A 1 150 ? -19.379 -7.586 -11.557 1.00 82.19 150 GLN A O 1
ATOM 1199 N N . LEU A 1 151 ? -17.584 -6.514 -10.735 1.00 72.62 151 LEU A N 1
ATOM 1200 C CA . LEU A 1 151 ? -16.643 -7.026 -11.733 1.00 72.62 151 LEU A CA 1
ATOM 1201 C C . LEU A 1 151 ? -16.230 -8.486 -11.473 1.00 72.62 151 LEU A C 1
ATOM 1203 O O . LEU A 1 151 ? -15.619 -9.076 -12.359 1.00 72.62 151 LEU A O 1
ATOM 1207 N N . ASN A 1 152 ? -16.582 -9.044 -10.303 1.00 63.62 152 ASN A N 1
ATOM 1208 C CA . ASN A 1 152 ? -16.522 -10.445 -9.844 1.00 63.62 152 ASN A CA 1
ATOM 1209 C C . ASN A 1 152 ? -15.180 -11.206 -9.929 1.00 63.62 152 ASN A C 1
ATOM 1211 O O . ASN A 1 152 ? -14.982 -12.159 -9.185 1.00 63.62 152 ASN A O 1
ATOM 1215 N N . ASP A 1 153 ? -14.217 -10.783 -10.743 1.00 64.56 153 ASP A N 1
ATOM 1216 C CA . ASP A 1 153 ? -13.045 -11.603 -11.068 1.00 64.56 153 ASP A CA 1
ATOM 1217 C C . ASP A 1 153 ? -11.831 -11.378 -10.158 1.00 64.56 153 ASP A C 1
ATOM 1219 O O . ASP A 1 153 ? -10.949 -12.229 -10.091 1.00 64.56 153 ASP A O 1
ATOM 1223 N N . SER A 1 154 ? -11.708 -10.223 -9.502 1.00 67.56 154 SER A N 1
ATOM 1224 C CA . SER A 1 154 ? -10.461 -9.865 -8.802 1.00 67.56 154 SER A CA 1
ATOM 1225 C C . SER A 1 154 ? -10.446 -10.293 -7.338 1.00 67.56 154 SER A C 1
ATOM 1227 O O . SER A 1 154 ? -9.411 -10.741 -6.857 1.00 67.56 154 SER A O 1
ATOM 1229 N N . LEU A 1 155 ? -11.579 -10.174 -6.636 1.00 76.44 155 LEU A N 1
ATOM 1230 C CA . LEU A 1 155 ? -11.671 -10.524 -5.215 1.00 76.44 155 LEU A CA 1
ATOM 1231 C C . LEU A 1 155 ? -11.791 -12.045 -5.028 1.00 76.44 155 LEU A C 1
ATOM 1233 O O . LEU A 1 155 ? -11.009 -12.625 -4.284 1.00 76.44 155 LEU A O 1
ATOM 1237 N N . GLN A 1 156 ? -12.659 -12.701 -5.813 1.00 75.12 156 GLN A N 1
ATOM 1238 C CA . GLN A 1 156 ? -12.902 -14.154 -5.758 1.00 75.12 156 GLN A CA 1
ATOM 1239 C C . GLN A 1 156 ? -11.664 -15.013 -6.055 1.00 75.12 156 GLN A C 1
ATOM 1241 O O . GLN A 1 156 ? -11.618 -16.177 -5.680 1.00 75.12 156 GLN A O 1
ATOM 1246 N N . ARG A 1 157 ? -10.626 -14.466 -6.705 1.00 80.50 157 ARG A N 1
ATOM 1247 C CA . ARG A 1 157 ? -9.347 -15.184 -6.880 1.00 80.50 157 ARG A CA 1
ATOM 1248 C C . ARG A 1 157 ? -8.636 -15.468 -5.562 1.00 80.50 157 ARG A C 1
ATOM 1250 O O . ARG A 1 157 ? -7.812 -16.377 -5.515 1.00 80.50 157 ARG A O 1
ATOM 1257 N N . TRP A 1 158 ? -8.900 -14.654 -4.546 1.00 81.25 158 TRP A N 1
ATOM 1258 C CA . TRP A 1 158 ? -8.196 -14.673 -3.269 1.00 81.25 158 TRP A CA 1
ATOM 1259 C C . TRP A 1 158 ? -9.098 -15.040 -2.092 1.00 81.25 158 TRP A C 1
ATOM 1261 O O . TRP A 1 158 ? -8.585 -15.178 -0.986 1.00 81.25 158 TRP A O 1
ATOM 1271 N N . THR A 1 159 ? -10.408 -15.156 -2.314 1.00 83.62 159 THR A N 1
ATOM 1272 C CA . THR A 1 159 ? -11.413 -15.289 -1.253 1.00 83.62 159 THR A CA 1
ATOM 1273 C C . THR A 1 159 ? -12.484 -16.300 -1.636 1.00 83.62 159 THR A C 1
ATOM 1275 O O . THR A 1 159 ? -12.969 -16.267 -2.769 1.00 83.62 159 THR A O 1
ATOM 1278 N N . ASP A 1 160 ? -12.930 -17.091 -0.670 1.00 84.56 160 ASP A N 1
ATOM 1279 C CA . ASP A 1 160 ? -14.047 -18.024 -0.785 1.00 84.56 160 ASP A CA 1
ATOM 1280 C C . ASP A 1 160 ? -15.294 -17.534 -0.023 1.00 84.56 160 ASP A C 1
ATOM 1282 O O . ASP A 1 160 ? -15.260 -16.598 0.780 1.00 84.56 160 ASP A O 1
ATOM 1286 N N . TYR A 1 161 ? -16.434 -18.179 -0.287 1.00 85.56 161 TYR A N 1
ATOM 1287 C CA . TYR A 1 161 ? -17.677 -17.921 0.443 1.00 85.56 161 TYR A CA 1
ATOM 1288 C C . TYR A 1 161 ? -17.490 -18.197 1.943 1.00 85.56 161 TYR A C 1
ATOM 1290 O O . TYR A 1 161 ? -17.043 -19.276 2.332 1.00 85.56 161 TYR A O 1
ATOM 1298 N N . GLY A 1 162 ? -17.900 -17.249 2.785 1.00 83.31 162 GLY A N 1
ATOM 1299 C CA . GLY A 1 162 ? -17.749 -17.312 4.238 1.00 83.31 162 GLY A CA 1
ATOM 1300 C C . GLY A 1 162 ? -16.415 -16.781 4.766 1.00 83.31 162 GLY A C 1
ATOM 1301 O O . GLY A 1 162 ? -16.225 -16.771 5.982 1.00 83.31 162 GLY A O 1
ATOM 1302 N N . ASP A 1 163 ? -15.509 -16.316 3.900 1.00 86.25 163 ASP A N 1
ATOM 1303 C CA . ASP A 1 163 ? -14.271 -15.682 4.352 1.00 86.25 163 ASP A CA 1
ATOM 1304 C C . ASP A 1 163 ? -14.532 -14.372 5.101 1.00 86.25 163 ASP A C 1
ATOM 1306 O O . ASP A 1 163 ? -15.447 -13.601 4.792 1.00 86.25 163 ASP A O 1
ATOM 1310 N N . ILE A 1 164 ? -13.668 -14.102 6.083 1.00 86.00 164 ILE A N 1
ATOM 1311 C CA . ILE A 1 164 ? -13.731 -12.896 6.906 1.00 86.00 164 ILE A CA 1
ATOM 1312 C C . ILE A 1 164 ? -12.933 -11.780 6.234 1.00 86.00 164 ILE A C 1
ATOM 1314 O O . ILE A 1 164 ? -11.704 -11.841 6.157 1.00 86.00 164 ILE A O 1
ATOM 1318 N N . LEU A 1 165 ? -13.619 -10.710 5.839 1.00 85.75 165 LEU A N 1
ATOM 1319 C CA . LEU A 1 165 ? -12.986 -9.507 5.306 1.00 85.75 165 LEU A CA 1
ATOM 1320 C C . LEU A 1 165 ? -12.813 -8.471 6.411 1.00 85.75 165 LEU A C 1
ATOM 1322 O O . LEU A 1 165 ? -13.784 -7.944 6.951 1.00 85.75 165 LEU A O 1
ATOM 1326 N N . LEU A 1 166 ? -11.561 -8.151 6.735 1.00 83.38 166 LEU A N 1
ATOM 1327 C CA . LEU A 1 166 ? -11.245 -7.055 7.646 1.00 83.38 166 LEU A CA 1
ATOM 1328 C C . LEU A 1 166 ? -11.187 -5.748 6.863 1.00 83.38 166 LEU A C 1
ATOM 1330 O O . LEU A 1 166 ? -10.305 -5.560 6.026 1.00 83.38 166 LEU A O 1
ATOM 1334 N N . VAL A 1 167 ? -12.119 -4.843 7.147 1.00 81.38 167 VAL A N 1
ATOM 1335 C CA . VAL A 1 167 ? -12.246 -3.573 6.427 1.00 81.38 167 VAL A CA 1
ATOM 1336 C C . VAL A 1 167 ? -12.058 -2.370 7.349 1.00 81.38 167 VAL A C 1
ATOM 1338 O O . VAL A 1 167 ? -12.305 -2.441 8.556 1.00 81.38 167 VAL A O 1
ATOM 1341 N N . ASP A 1 168 ? -11.591 -1.264 6.767 1.00 78.12 168 ASP A N 1
ATOM 1342 C CA . ASP A 1 168 ? -11.441 0.025 7.450 1.00 78.12 168 ASP A CA 1
ATOM 1343 C C . ASP A 1 168 ? -12.767 0.819 7.459 1.00 78.12 168 ASP A C 1
ATOM 1345 O O . ASP A 1 168 ? -13.739 0.474 6.783 1.00 78.12 168 ASP A O 1
ATOM 1349 N N . ARG A 1 169 ? -12.819 1.943 8.176 1.00 76.62 169 ARG A N 1
ATOM 1350 C CA . ARG A 1 169 ? -13.990 2.814 8.322 1.00 76.62 169 ARG A CA 1
ATOM 1351 C C . ARG A 1 169 ? -14.519 3.296 6.978 1.00 76.62 169 ARG A C 1
ATOM 1353 O O . ARG A 1 169 ? -15.729 3.447 6.832 1.00 76.62 169 ARG A O 1
ATOM 1360 N N . GLY A 1 170 ? -13.632 3.513 6.006 1.00 81.06 170 GLY A N 1
ATOM 1361 C CA . GLY A 1 170 ? -13.985 3.935 4.645 1.00 81.06 170 GLY A CA 1
ATOM 1362 C C . GLY A 1 170 ? -14.887 2.955 3.883 1.00 81.06 170 GLY A C 1
ATOM 1363 O O . GLY A 1 170 ? -15.485 3.343 2.882 1.00 81.06 170 GLY A O 1
ATOM 1364 N N . PHE A 1 171 ? -15.021 1.718 4.372 1.00 86.38 171 PHE A N 1
ATOM 1365 C CA . PHE A 1 171 ? -15.821 0.646 3.774 1.00 86.38 171 PHE A CA 1
ATOM 1366 C C . PHE A 1 171 ? -17.156 0.411 4.490 1.00 86.38 171 PHE A C 1
ATOM 1368 O O . PHE A 1 171 ? -17.891 -0.500 4.125 1.00 86.38 171 PHE A O 1
ATOM 1375 N N . ARG A 1 172 ? -17.487 1.214 5.512 1.00 81.38 172 ARG A N 1
ATOM 1376 C CA . ARG A 1 172 ? -18.721 1.061 6.300 1.00 81.38 172 ARG A CA 1
ATOM 1377 C C . ARG A 1 172 ? -19.968 0.956 5.421 1.00 81.38 172 ARG A C 1
ATOM 1379 O O . ARG A 1 172 ? -20.809 0.098 5.661 1.00 81.38 172 ARG A O 1
ATOM 1386 N N . ASP A 1 173 ? -20.046 1.799 4.398 1.00 86.12 173 ASP A N 1
ATOM 1387 C CA . ASP A 1 173 ? -21.233 1.908 3.550 1.00 86.12 173 ASP A CA 1
ATOM 1388 C C . ASP A 1 173 ? -21.391 0.723 2.579 1.00 86.12 173 ASP A C 1
ATOM 1390 O O . ASP A 1 173 ? -22.468 0.549 2.025 1.00 86.12 173 ASP A O 1
ATOM 1394 N N . CYS A 1 174 ? -20.361 -0.117 2.399 1.00 89.12 174 CYS A N 1
ATOM 1395 C CA . CYS A 1 174 ? -20.421 -1.306 1.541 1.00 89.12 174 CYS A CA 1
ATOM 1396 C C . CYS A 1 174 ? -20.389 -2.633 2.320 1.00 89.12 174 CYS A C 1
ATOM 1398 O O . CYS A 1 174 ? -20.199 -3.681 1.707 1.00 89.12 174 CYS A O 1
ATOM 1400 N N . ILE A 1 175 ? -20.550 -2.614 3.653 1.00 88.69 175 ILE A N 1
ATOM 1401 C CA . ILE A 1 175 ? -20.592 -3.840 4.476 1.00 88.69 175 ILE A CA 1
ATOM 1402 C C . ILE A 1 175 ? -21.731 -4.754 4.017 1.00 88.69 175 ILE A C 1
ATOM 1404 O O . ILE A 1 175 ? -21.482 -5.920 3.738 1.00 88.69 175 ILE A O 1
ATOM 1408 N N . GLY A 1 176 ? -22.941 -4.211 3.846 1.00 88.81 176 GLY A N 1
ATOM 1409 C CA . GLY A 1 176 ? -24.088 -4.995 3.374 1.00 88.81 176 GLY A CA 1
ATOM 1410 C C . GLY A 1 176 ? -23.830 -5.636 2.009 1.00 88.81 176 GLY A C 1
ATOM 1411 O O . GLY A 1 176 ? -24.090 -6.817 1.826 1.00 88.81 176 GLY A O 1
ATOM 1412 N N . SER A 1 177 ? -23.208 -4.903 1.082 1.00 90.75 177 SER A N 1
ATOM 1413 C CA . SER A 1 177 ? -22.839 -5.424 -0.241 1.00 90.75 177 SER A CA 1
ATOM 1414 C C . SER A 1 177 ? -21.815 -6.567 -0.164 1.00 90.75 177 SER A C 1
ATOM 1416 O O . SER A 1 177 ? -21.872 -7.501 -0.960 1.00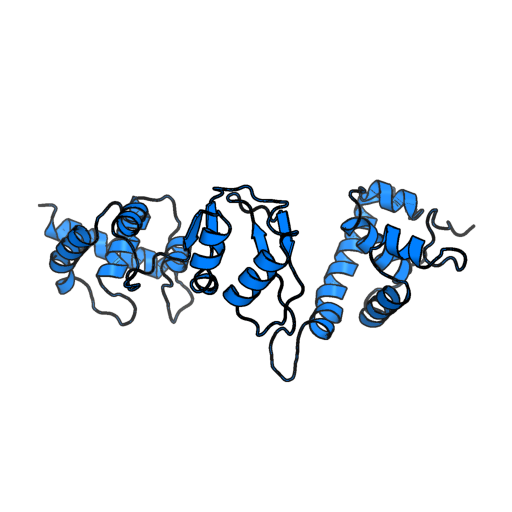 90.75 177 SER A O 1
ATOM 1418 N N . LEU A 1 178 ? -20.873 -6.512 0.787 1.00 89.81 178 LEU A N 1
ATOM 1419 C CA . LEU A 1 178 ? -19.916 -7.597 1.037 1.00 89.81 178 LEU A CA 1
ATOM 1420 C C . LEU A 1 178 ? -20.611 -8.832 1.638 1.00 89.81 178 LEU A C 1
ATOM 1422 O O . LEU A 1 178 ? -20.308 -9.954 1.239 1.00 89.81 178 LEU A O 1
ATOM 1426 N N . GLU A 1 179 ? -21.556 -8.630 2.558 1.00 90.69 179 GLU A N 1
ATOM 1427 C CA . GLU A 1 179 ? -22.343 -9.709 3.170 1.00 90.69 179 GLU A CA 1
ATOM 1428 C C . GLU A 1 179 ? -23.279 -10.385 2.158 1.00 90.69 179 GLU A C 1
ATOM 1430 O O . GLU A 1 179 ? -23.345 -11.612 2.101 1.00 90.69 179 GLU A O 1
ATOM 1435 N N . GLU A 1 180 ? -23.936 -9.609 1.292 1.00 90.50 180 GLU A N 1
ATOM 1436 C CA . GLU A 1 180 ? -24.744 -10.121 0.176 1.00 90.50 180 GLU A CA 1
ATOM 1437 C C . GLU A 1 180 ? -23.908 -10.921 -0.832 1.00 90.50 180 GLU A C 1
ATOM 1439 O O . GLU A 1 180 ? -24.396 -11.891 -1.415 1.00 90.50 180 GLU A O 1
ATOM 1444 N N . ALA A 1 181 ? -22.636 -10.553 -1.009 1.00 87.50 181 ALA A N 1
ATOM 1445 C CA . ALA A 1 181 ? -21.684 -11.305 -1.821 1.00 87.50 181 ALA A CA 1
ATOM 1446 C C . ALA A 1 181 ? -21.181 -12.596 -1.141 1.00 87.50 181 ALA A C 1
ATOM 1448 O O . ALA A 1 181 ? -20.461 -13.372 -1.771 1.00 87.50 181 ALA A O 1
ATOM 1449 N N . GLY A 1 182 ? -21.584 -12.858 0.108 1.00 87.94 182 GLY A N 1
ATOM 1450 C CA . GLY A 1 182 ? -21.275 -14.084 0.841 1.00 87.94 182 GLY A CA 1
ATOM 1451 C C . GLY A 1 182 ? -20.053 -14.005 1.756 1.00 87.94 182 GLY A C 1
ATOM 1452 O O . GLY A 1 182 ? -19.574 -15.049 2.194 1.00 87.94 182 GLY A O 1
ATOM 1453 N N . PHE A 1 183 ? -19.538 -12.808 2.047 1.00 89.44 183 PHE A N 1
ATOM 1454 C CA . PHE A 1 183 ? -18.406 -12.608 2.959 1.00 89.44 183 PHE A CA 1
ATOM 1455 C C . PHE A 1 183 ? -18.859 -12.212 4.367 1.00 89.44 183 PHE A C 1
ATOM 1457 O O . PHE A 1 183 ? -19.890 -11.570 4.546 1.00 89.44 183 PHE A O 1
ATOM 1464 N N . GLU A 1 184 ? -18.044 -12.506 5.380 1.00 88.12 184 GLU A N 1
ATOM 1465 C CA . GLU A 1 184 ? -18.223 -11.953 6.726 1.00 88.12 184 GLU A CA 1
ATOM 1466 C C . GLU A 1 184 ? -17.392 -10.664 6.861 1.00 88.12 184 GLU A C 1
ATOM 1468 O O . GLU A 1 184 ? -16.202 -10.689 7.188 1.00 88.12 184 GLU A O 1
ATOM 1473 N N . ALA A 1 185 ? -17.999 -9.509 6.583 1.00 85.94 185 ALA A N 1
ATOM 1474 C CA . ALA A 1 185 ? -17.308 -8.223 6.633 1.00 85.94 185 ALA A CA 1
ATOM 1475 C C . ALA A 1 185 ? -17.227 -7.673 8.066 1.00 85.94 185 ALA A C 1
ATOM 1477 O O . ALA A 1 185 ? -18.227 -7.300 8.675 1.00 85.94 185 ALA A O 1
ATOM 1478 N N . LYS A 1 186 ? -16.009 -7.560 8.606 1.00 80.25 186 LYS A N 1
ATOM 1479 C CA . LYS A 1 186 ? -15.749 -6.981 9.931 1.00 80.25 186 LYS A CA 1
ATOM 1480 C C . LYS A 1 186 ? -15.045 -5.648 9.796 1.00 80.25 186 LYS A C 1
ATOM 1482 O O . LYS A 1 186 ? -13.883 -5.577 9.390 1.00 80.25 186 LYS A O 1
ATOM 1487 N N . ASN A 1 187 ? -15.725 -4.590 10.215 1.00 68.06 187 ASN A N 1
ATOM 1488 C CA . ASN A 1 187 ? -15.101 -3.290 10.373 1.00 68.06 187 ASN A CA 1
ATOM 1489 C C . ASN A 1 187 ? -14.236 -3.303 11.638 1.00 68.06 187 ASN A C 1
ATOM 1491 O O . ASN A 1 187 ? -14.750 -3.194 12.744 1.00 68.06 187 ASN A O 1
ATOM 1495 N N . ARG A 1 188 ? -12.922 -3.498 11.489 1.00 62.16 188 ARG A N 1
ATOM 1496 C CA . ARG A 1 188 ? -11.987 -3.540 12.631 1.00 62.16 188 ARG A CA 1
ATOM 1497 C C . ARG A 1 188 ? -11.135 -2.285 12.751 1.00 62.16 188 ARG A C 1
ATOM 1499 O O . ARG A 1 188 ? -10.152 -2.272 13.495 1.00 62.16 188 ARG A O 1
ATOM 1506 N N . SER A 1 189 ? -11.474 -1.220 12.029 1.00 52.31 189 SER A N 1
ATOM 1507 C CA . SER A 1 189 ? -10.699 0.008 12.119 1.00 52.31 189 SER A CA 1
ATOM 1508 C C . SER A 1 189 ? -10.947 0.733 13.422 1.00 52.31 189 SER A C 1
ATOM 1510 O O . SER A 1 189 ? -11.948 1.430 13.564 1.00 52.31 189 SER A O 1
ATOM 1512 N N . ARG A 1 190 ? -9.943 0.650 14.295 1.00 57.81 190 ARG 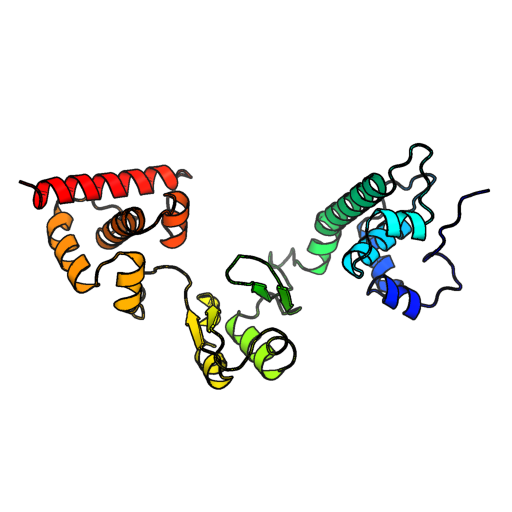A N 1
ATOM 1513 C CA . ARG A 1 190 ? -9.815 1.406 15.544 1.00 57.81 190 ARG A CA 1
ATOM 1514 C C . ARG A 1 190 ? -10.854 1.030 16.593 1.00 57.81 190 ARG A C 1
ATOM 1516 O O . ARG A 1 190 ? -12.040 0.890 16.326 1.00 57.81 190 ARG A O 1
ATOM 1523 N N . LEU A 1 191 ? -10.386 0.950 17.833 1.00 61.47 191 LEU A N 1
ATOM 1524 C CA . LEU A 1 191 ? -11.287 1.002 18.970 1.00 61.47 191 LEU A CA 1
ATOM 1525 C C . LEU A 1 191 ? -11.722 2.464 19.139 1.00 61.47 191 LEU A C 1
ATOM 1527 O O . LEU A 1 191 ? -11.041 3.253 19.792 1.00 61.47 191 LEU A O 1
ATOM 1531 N N . ASP A 1 192 ? -12.817 2.840 18.484 1.00 67.94 192 ASP A N 1
ATOM 1532 C CA . ASP A 1 192 ? -13.479 4.123 18.700 1.00 67.94 192 ASP A CA 1
ATOM 1533 C C . ASP A 1 192 ? -14.587 3.920 19.733 1.00 67.94 192 ASP A C 1
ATOM 1535 O O . ASP A 1 192 ? -15.701 3.520 19.405 1.00 67.94 192 ASP A O 1
ATOM 1539 N N . LEU A 1 193 ? -14.258 4.143 21.008 1.00 69.19 193 LEU A N 1
ATOM 1540 C CA . LEU A 1 193 ? -15.237 4.008 22.088 1.00 69.19 193 LEU A CA 1
ATOM 1541 C C . LEU A 1 193 ? -16.388 5.004 21.951 1.00 69.19 193 LEU A C 1
ATOM 1543 O O . LEU A 1 193 ? -17.442 4.756 22.523 1.00 69.19 193 LEU A O 1
ATOM 1547 N N . GLU A 1 194 ? -16.215 6.099 21.207 1.00 67.62 194 GLU A N 1
ATOM 1548 C CA . GLU A 1 194 ? -17.284 7.064 20.944 1.00 67.62 194 GLU A CA 1
ATOM 1549 C C . GLU A 1 194 ? -18.211 6.610 19.801 1.00 67.62 194 GLU A C 1
ATOM 1551 O O . GLU A 1 194 ? -19.271 7.210 19.613 1.00 67.62 194 GLU A O 1
ATOM 1556 N N . ASP A 1 195 ? -17.864 5.554 19.048 1.00 67.69 195 ASP A N 1
ATOM 1557 C CA . ASP A 1 195 ? -18.724 5.030 17.985 1.00 67.69 195 ASP A CA 1
ATOM 1558 C C . ASP A 1 195 ? -19.990 4.399 18.595 1.00 67.69 195 ASP A C 1
ATOM 1560 O O . ASP A 1 195 ? -19.891 3.428 19.349 1.00 67.69 195 ASP A O 1
ATOM 1564 N N . PRO A 1 196 ? -21.200 4.900 18.277 1.00 65.94 196 PRO A N 1
ATOM 1565 C CA . PRO A 1 196 ? -22.444 4.343 18.806 1.00 65.94 196 PRO A CA 1
ATOM 1566 C C . PRO A 1 196 ? -22.717 2.903 18.344 1.00 65.94 196 PRO A C 1
ATOM 1568 O O . PRO A 1 196 ? -23.603 2.257 18.899 1.00 65.94 196 PRO A O 1
ATOM 1571 N N . HIS A 1 197 ? -21.993 2.405 17.338 1.00 64.56 197 HIS A N 1
ATOM 1572 C CA . HIS A 1 197 ? -22.146 1.052 16.808 1.00 64.56 197 HIS A CA 1
ATOM 1573 C C . HIS A 1 197 ? -21.144 0.041 17.374 1.00 64.56 197 HIS A C 1
ATOM 1575 O O . HIS A 1 197 ? -21.233 -1.131 17.012 1.00 64.56 197 HIS A O 1
ATOM 1581 N N . ILE A 1 198 ? -20.213 0.451 18.246 1.00 72.44 198 ILE A N 1
ATOM 1582 C CA . ILE A 1 198 ? -19.285 -0.498 18.866 1.00 72.44 198 ILE A CA 1
ATOM 1583 C C . ILE A 1 198 ? -20.043 -1.490 19.756 1.00 72.44 198 ILE A C 1
ATOM 1585 O O . ILE A 1 198 ? -20.832 -1.105 20.624 1.00 72.44 198 ILE A O 1
ATOM 1589 N N . THR A 1 199 ? -19.809 -2.782 19.544 1.00 78.31 199 THR A N 1
ATOM 1590 C CA . THR A 1 199 ? -20.466 -3.835 20.324 1.00 78.31 199 THR A CA 1
ATOM 1591 C C . THR A 1 199 ? -19.785 -4.037 21.681 1.00 78.31 199 THR A C 1
ATOM 1593 O O . THR A 1 199 ? -18.586 -3.802 21.847 1.00 78.31 199 THR A O 1
ATOM 1596 N N . ASP A 1 200 ? -20.538 -4.515 22.677 1.00 82.56 200 ASP A N 1
ATOM 1597 C CA . ASP A 1 200 ? -20.001 -4.812 24.018 1.00 82.56 200 ASP A CA 1
ATOM 1598 C C . ASP A 1 200 ? -18.905 -5.897 23.968 1.00 82.56 200 ASP A C 1
ATOM 1600 O O . ASP A 1 200 ? -17.928 -5.844 24.717 1.00 82.56 200 ASP A O 1
ATOM 1604 N N . ASP A 1 201 ? -19.023 -6.840 23.027 1.00 75.44 201 ASP A N 1
ATOM 1605 C CA . ASP A 1 201 ? -18.024 -7.882 22.785 1.00 75.44 201 ASP A CA 1
ATOM 1606 C C . ASP A 1 201 ? -16.720 -7.314 22.208 1.00 75.44 201 ASP A C 1
ATOM 1608 O O . ASP A 1 201 ? -15.637 -7.763 22.587 1.00 75.44 201 ASP A O 1
ATOM 1612 N N . GLU A 1 202 ? -16.784 -6.296 21.344 1.00 74.75 202 GLU A N 1
ATOM 1613 C CA . GLU A 1 202 ? -15.591 -5.606 20.840 1.00 74.75 202 GLU A CA 1
ATOM 1614 C C . GLU A 1 202 ? -14.887 -4.818 21.944 1.00 74.75 202 GLU A C 1
ATOM 1616 O O . GLU A 1 202 ? -13.667 -4.932 22.093 1.00 74.75 202 GLU A O 1
ATOM 1621 N N . VAL A 1 203 ? -15.636 -4.076 22.766 1.00 81.31 203 VAL A N 1
ATOM 1622 C CA . VAL A 1 203 ? -15.074 -3.366 23.929 1.00 81.31 203 VAL A CA 1
ATOM 1623 C C . VAL A 1 203 ? -14.382 -4.358 24.865 1.00 81.31 203 VAL A C 1
ATOM 1625 O O . VAL A 1 203 ? -13.232 -4.138 25.266 1.00 81.31 203 VAL A O 1
ATOM 1628 N N . LYS A 1 204 ? -15.030 -5.495 25.138 1.00 84.19 204 LYS A N 1
ATOM 1629 C CA . LYS A 1 204 ? -14.482 -6.559 25.979 1.00 84.19 204 LYS A CA 1
ATOM 1630 C C . LYS A 1 204 ? -13.271 -7.247 25.361 1.00 84.19 204 LYS A C 1
ATOM 1632 O O . LYS A 1 204 ? -12.334 -7.563 26.085 1.00 84.19 204 LYS A O 1
ATOM 1637 N N . MET A 1 205 ? -13.239 -7.457 24.048 1.00 78.44 205 MET A N 1
ATOM 1638 C CA . MET A 1 205 ? -12.093 -8.065 23.365 1.00 78.44 205 MET A CA 1
ATOM 1639 C C . MET A 1 205 ? -10.817 -7.233 23.549 1.00 78.44 205 MET A C 1
ATOM 1641 O O . MET A 1 205 ? -9.741 -7.792 23.748 1.00 78.44 205 MET A O 1
ATOM 1645 N N . TRP A 1 206 ? -10.931 -5.906 23.494 1.00 81.38 206 TRP A N 1
ATOM 1646 C CA . TRP A 1 206 ? -9.780 -5.012 23.612 1.00 81.38 206 TRP A CA 1
ATOM 1647 C C . TRP A 1 206 ? -9.409 -4.701 25.063 1.00 81.38 206 TRP A C 1
ATOM 1649 O O . TRP A 1 206 ? -8.232 -4.716 25.421 1.00 81.38 206 TRP A O 1
ATOM 1659 N N . THR A 1 207 ? -10.397 -4.423 25.911 1.00 85.12 207 THR A N 1
ATOM 1660 C CA . THR A 1 207 ? -10.160 -3.961 27.289 1.00 85.12 207 THR A CA 1
ATOM 1661 C C . THR A 1 207 ? -10.219 -5.085 28.325 1.00 85.12 207 THR A C 1
ATOM 1663 O O . THR A 1 207 ? -9.697 -4.936 29.422 1.00 85.12 207 THR A O 1
ATOM 1666 N N . GLY A 1 208 ? -10.842 -6.218 28.004 1.00 85.69 208 GLY A N 1
ATOM 1667 C CA . GLY A 1 208 ? -11.204 -7.258 28.969 1.00 85.69 208 GLY A CA 1
ATOM 1668 C C . GLY A 1 208 ? -12.525 -6.996 29.702 1.00 85.69 208 GLY A C 1
ATOM 1669 O O . GLY A 1 208 ? -13.004 -7.892 30.396 1.00 85.69 208 GLY A O 1
ATOM 1670 N N . TRP A 1 209 ? -13.140 -5.824 29.511 1.00 88.19 209 TRP A N 1
ATOM 1671 C CA . TRP A 1 209 ? -14.307 -5.355 30.261 1.00 88.19 209 TRP A CA 1
ATOM 1672 C C . TRP A 1 209 ? -15.467 -4.978 29.342 1.00 88.19 209 TRP A C 1
ATOM 1674 O O . TRP A 1 209 ? -15.270 -4.478 28.236 1.00 88.19 209 TRP A O 1
ATOM 1684 N N . ARG A 1 210 ? -16.693 -5.188 29.815 1.00 88.94 210 ARG A N 1
ATOM 1685 C CA . ARG A 1 210 ? -17.905 -4.667 29.174 1.00 88.94 210 ARG A CA 1
ATOM 1686 C C . ARG A 1 210 ? -18.002 -3.156 29.360 1.00 88.94 210 ARG A C 1
ATOM 1688 O O . ARG A 1 210 ? -17.459 -2.593 30.313 1.00 88.94 210 ARG A O 1
ATOM 1695 N N . ARG A 1 211 ? -18.783 -2.493 28.509 1.00 85.69 211 ARG A N 1
ATOM 1696 C CA . ARG A 1 211 ? -18.996 -1.039 28.560 1.00 85.69 211 ARG A CA 1
ATOM 1697 C C . ARG A 1 211 ? -19.586 -0.599 29.899 1.00 85.69 211 ARG A C 1
ATOM 1699 O O . ARG A 1 211 ? -19.102 0.355 30.492 1.00 85.69 211 ARG A O 1
ATOM 1706 N N . SER A 1 212 ? -20.553 -1.353 30.426 1.00 87.06 212 SER A N 1
ATOM 1707 C CA . SER A 1 212 ? -21.142 -1.091 31.746 1.00 87.06 212 SER A CA 1
ATOM 1708 C C . SER A 1 212 ? -20.124 -1.186 32.886 1.00 87.06 212 SER A C 1
ATOM 1710 O O . SER A 1 212 ? -20.201 -0.424 33.841 1.00 87.06 212 SER A O 1
ATOM 1712 N N . GLU A 1 213 ? -19.163 -2.109 32.794 1.00 89.44 213 GLU A N 1
ATOM 1713 C CA . GLU A 1 213 ? -18.119 -2.293 33.811 1.00 89.44 213 GLU A CA 1
ATOM 1714 C C . GLU A 1 213 ? -17.100 -1.147 33.752 1.00 89.44 213 GLU A C 1
ATOM 1716 O O . GLU A 1 213 ? -16.725 -0.598 34.788 1.00 89.44 213 GLU A O 1
ATOM 1721 N N . LEU A 1 214 ? -16.716 -0.723 32.541 1.00 87.12 214 LEU A N 1
ATOM 1722 C CA . LEU A 1 214 ? -15.874 0.459 32.342 1.00 87.12 214 LEU A CA 1
ATOM 1723 C C . LEU A 1 214 ? -16.548 1.738 32.845 1.00 87.12 214 LEU A C 1
ATOM 1725 O O . LEU A 1 214 ? -15.873 2.552 33.471 1.00 87.12 214 LEU A O 1
ATOM 1729 N N . SER A 1 215 ? -17.856 1.906 32.630 1.00 86.38 215 SER A N 1
ATOM 1730 C CA . SER A 1 215 ? -18.602 3.063 33.139 1.00 86.38 215 SER A CA 1
ATOM 1731 C C . SER A 1 215 ? -18.585 3.130 34.667 1.00 86.38 215 SER A C 1
ATOM 1733 O O . SER A 1 215 ? -18.352 4.200 35.221 1.00 86.38 215 SER A O 1
ATOM 1735 N N . VAL A 1 216 ? -18.732 1.994 35.357 1.00 88.50 216 VAL A N 1
ATOM 1736 C CA . VAL A 1 216 ? -18.617 1.947 36.826 1.00 88.50 216 VAL A CA 1
ATOM 1737 C C . VAL A 1 216 ? -17.222 2.388 37.277 1.00 88.50 216 VAL A C 1
ATOM 1739 O O . VAL A 1 216 ? -17.099 3.231 38.162 1.00 88.50 216 VAL A O 1
ATOM 1742 N N . MET A 1 217 ? -16.158 1.884 36.640 1.00 88.31 217 MET A N 1
ATOM 1743 C CA . MET A 1 217 ? -14.787 2.311 36.961 1.00 88.31 217 MET A CA 1
ATOM 1744 C C . MET A 1 217 ? -14.570 3.799 36.681 1.00 88.31 217 MET A C 1
ATOM 1746 O O . MET A 1 217 ? -13.921 4.493 37.464 1.00 88.31 217 MET A O 1
ATOM 1750 N N . GLN A 1 218 ? -15.114 4.291 35.568 1.00 87.50 218 GLN A N 1
ATOM 1751 C CA . GLN A 1 218 ? -15.049 5.692 35.180 1.00 87.50 218 GLN A CA 1
ATOM 1752 C C . GLN A 1 218 ? -15.698 6.581 36.233 1.00 87.50 218 GLN A C 1
ATOM 1754 O O . GLN A 1 218 ? -15.085 7.570 36.630 1.00 87.50 218 GLN A O 1
ATOM 1759 N N . GLU A 1 219 ? -16.895 6.240 36.707 1.00 87.00 219 GLU A N 1
ATOM 1760 C CA . GLU A 1 219 ? -17.579 6.987 37.763 1.00 87.00 219 GLU A CA 1
ATOM 1761 C C . GLU A 1 219 ? -16.712 7.077 39.025 1.00 87.00 219 GLU A C 1
ATOM 1763 O O . GLU A 1 219 ? -16.557 8.169 39.575 1.00 87.00 219 GLU A O 1
ATOM 1768 N N . SER A 1 220 ? -16.049 5.982 39.412 1.00 85.12 220 SER A N 1
ATOM 1769 C CA . SER A 1 220 ? -15.197 5.924 40.606 1.00 85.12 220 SER A CA 1
ATOM 1770 C C . SER A 1 220 ? -13.942 6.800 40.536 1.00 85.12 220 SER A C 1
ATOM 1772 O O . SER A 1 220 ? -13.527 7.344 41.558 1.00 85.12 220 SER A O 1
ATOM 1774 N N . ILE A 1 221 ? -13.328 6.956 39.357 1.00 84.75 221 ILE A N 1
ATOM 1775 C CA . ILE A 1 221 ? -12.059 7.699 39.218 1.00 84.75 221 ILE A CA 1
ATOM 1776 C C . ILE A 1 221 ? -12.187 9.043 38.493 1.00 84.75 221 ILE A C 1
ATOM 1778 O O . ILE A 1 221 ? -11.217 9.799 38.443 1.00 84.75 221 ILE A O 1
ATOM 1782 N N . SER A 1 222 ? -13.356 9.368 37.934 1.00 80.62 222 SER A N 1
ATOM 1783 C CA . SER A 1 222 ? -13.574 10.584 37.133 1.00 80.62 222 SER A CA 1
ATOM 1784 C C . SER A 1 222 ? -13.182 11.865 37.871 1.00 80.62 222 SER A C 1
ATOM 1786 O O . SER A 1 222 ? -12.474 12.692 37.306 1.00 80.62 222 SER A O 1
ATOM 1788 N N . GLY A 1 223 ? -13.549 11.992 39.150 1.00 79.19 223 GLY A N 1
ATOM 1789 C CA . GLY A 1 223 ? -13.197 13.143 39.991 1.00 79.19 223 GLY A CA 1
ATOM 1790 C C . GLY A 1 223 ? -11.728 13.205 40.433 1.00 79.19 223 GLY A C 1
ATOM 1791 O O . GLY A 1 223 ? -11.305 14.216 40.989 1.00 79.19 223 GLY A O 1
ATOM 1792 N N . LEU A 1 224 ? -10.948 12.144 40.202 1.00 78.75 224 LEU A N 1
ATOM 1793 C CA . LEU A 1 224 ? -9.527 12.053 40.562 1.00 78.75 224 LEU A CA 1
ATOM 1794 C C . LEU A 1 224 ? -8.602 12.329 39.366 1.00 78.75 224 LEU A C 1
ATOM 1796 O O . LEU A 1 224 ? -7.405 12.579 39.525 1.00 78.75 224 LEU A O 1
ATOM 1800 N N . MET A 1 225 ? -9.151 12.290 38.153 1.00 77.19 225 MET A N 1
ATOM 1801 C CA . MET A 1 225 ? -8.420 12.535 36.917 1.00 77.19 225 MET A CA 1
ATOM 1802 C C . MET A 1 225 ? -8.414 14.031 36.589 1.00 77.19 225 MET A C 1
ATOM 1804 O O . MET A 1 225 ? -9.410 14.733 36.734 1.00 77.19 225 MET A O 1
ATOM 1808 N N . LYS A 1 226 ? -7.277 14.549 36.110 1.00 68.50 226 LYS A N 1
ATOM 1809 C CA . LYS A 1 226 ? -7.218 15.925 35.594 1.00 68.50 226 LYS A CA 1
ATOM 1810 C C . LYS A 1 226 ? -7.903 15.984 34.233 1.00 68.50 226 LYS A C 1
ATOM 1812 O O . LYS A 1 226 ? -7.349 15.464 33.260 1.00 68.50 226 LYS A O 1
ATOM 1817 N N . ASP A 1 227 ? -9.032 16.684 34.159 1.00 56.25 227 ASP A N 1
ATOM 1818 C CA . ASP A 1 227 ? -9.704 16.972 32.894 1.00 56.25 227 ASP A CA 1
ATOM 1819 C C . ASP A 1 227 ? -8.733 17.621 31.905 1.00 56.25 227 ASP A C 1
ATOM 1821 O O . ASP A 1 227 ? -8.079 18.635 32.173 1.00 56.25 227 ASP A O 1
ATOM 1825 N N . SER A 1 228 ? -8.623 17.026 30.722 1.00 62.53 228 SER A N 1
ATOM 1826 C CA . SER A 1 228 ? -7.908 17.640 29.613 1.00 62.53 228 SER A CA 1
ATOM 1827 C C . SER A 1 228 ? -8.686 17.416 28.331 1.00 62.53 228 SER A C 1
ATOM 1829 O O . SER A 1 228 ? -9.286 16.359 28.158 1.00 62.53 228 SER A O 1
ATOM 1831 N N . LYS A 1 229 ? -8.600 18.367 27.393 1.00 55.00 229 LYS A N 1
ATOM 1832 C CA . LYS A 1 229 ? -9.269 18.284 26.081 1.00 55.00 229 LYS A CA 1
ATOM 1833 C C . LYS A 1 229 ? -8.998 16.982 25.310 1.00 55.00 229 LYS A C 1
ATOM 1835 O O . LYS A 1 229 ? -9.770 16.658 24.421 1.00 55.00 229 LYS A O 1
ATOM 1840 N N . ASN A 1 230 ? -7.927 16.257 25.648 1.00 54.34 230 ASN A N 1
ATOM 1841 C CA . ASN A 1 230 ? -7.519 15.019 24.983 1.00 54.34 230 ASN A CA 1
ATOM 1842 C C . ASN A 1 230 ? -7.545 13.791 25.919 1.00 54.34 230 ASN A C 1
ATOM 1844 O O . ASN A 1 230 ? -7.031 12.747 25.540 1.00 54.34 230 ASN A O 1
ATOM 1848 N N . ARG A 1 231 ? -8.074 13.904 27.148 1.00 63.41 231 ARG A N 1
ATOM 1849 C CA . ARG A 1 231 ? -8.136 12.811 28.141 1.00 63.41 231 ARG A CA 1
ATOM 1850 C C . ARG A 1 231 ? -9.540 12.703 28.730 1.00 63.41 231 ARG A C 1
ATOM 1852 O O . ARG A 1 231 ? -9.744 13.066 29.882 1.00 63.41 231 ARG A O 1
ATOM 1859 N N . ALA A 1 232 ? -10.492 12.211 27.942 1.00 76.19 232 ALA A N 1
ATOM 1860 C CA . ALA A 1 232 ? -11.718 11.679 28.525 1.00 76.19 232 ALA A CA 1
ATOM 1861 C C . ALA A 1 232 ? -11.355 10.467 29.404 1.00 76.19 232 ALA A C 1
ATOM 1863 O O . ALA A 1 232 ? -10.550 9.627 28.992 1.00 76.19 232 ALA A O 1
ATOM 1864 N N . THR A 1 233 ? -11.912 10.382 30.614 1.00 82.00 233 THR A N 1
ATOM 1865 C CA . THR A 1 233 ? -11.602 9.315 31.586 1.00 82.00 233 THR A CA 1
ATOM 1866 C C . THR A 1 233 ? -11.852 7.917 31.015 1.00 82.00 233 THR A C 1
ATOM 1868 O O . THR A 1 233 ? -11.059 7.009 31.251 1.00 82.00 233 THR A O 1
ATOM 1871 N N . GLU A 1 234 ? -12.894 7.762 30.197 1.00 81.31 234 GLU A N 1
ATOM 1872 C CA . GLU A 1 234 ? -13.223 6.517 29.492 1.00 81.31 234 GLU A CA 1
ATOM 1873 C C . GLU A 1 234 ? -12.101 6.073 28.538 1.00 81.31 234 GLU A C 1
ATOM 1875 O O . GLU A 1 234 ? -11.650 4.928 28.577 1.00 81.31 234 GLU A O 1
ATOM 1880 N N . LEU A 1 235 ? -11.568 7.007 27.742 1.00 81.62 235 LEU A N 1
ATOM 1881 C CA . LEU A 1 235 ? -10.456 6.745 26.828 1.00 81.62 235 LEU A CA 1
ATOM 1882 C C . LEU A 1 235 ? -9.190 6.341 27.595 1.00 81.62 235 LEU A C 1
ATOM 1884 O O . LEU A 1 235 ? -8.490 5.409 27.202 1.00 81.62 235 LEU A O 1
ATOM 1888 N N . ALA A 1 236 ? -8.910 7.024 28.708 1.00 86.06 236 ALA A N 1
ATOM 1889 C CA . ALA A 1 236 ? -7.766 6.728 29.565 1.00 86.06 236 ALA A CA 1
ATOM 1890 C C . ALA A 1 236 ? -7.861 5.322 30.185 1.00 86.06 236 ALA A C 1
ATOM 1892 O O . ALA A 1 236 ? -6.874 4.583 30.178 1.00 86.06 236 ALA A O 1
ATOM 1893 N N . LEU A 1 237 ? -9.048 4.939 30.668 1.00 88.81 237 LEU A N 1
ATOM 1894 C CA . LEU A 1 237 ? -9.325 3.599 31.189 1.00 88.81 237 LEU A CA 1
ATOM 1895 C C . LEU A 1 237 ? -9.124 2.527 30.123 1.00 88.81 237 LEU A C 1
ATOM 1897 O O . LEU A 1 237 ? -8.441 1.537 30.376 1.00 88.81 237 LEU A O 1
ATOM 1901 N N . ALA A 1 238 ? -9.656 2.734 28.920 1.00 87.62 238 ALA A N 1
ATOM 1902 C CA . ALA A 1 238 ? -9.468 1.785 27.834 1.00 87.62 238 ALA A CA 1
ATOM 1903 C C . ALA A 1 238 ? -7.995 1.640 27.442 1.00 87.62 238 ALA A C 1
ATOM 1905 O O . ALA A 1 238 ? -7.519 0.520 27.296 1.00 87.62 238 ALA A O 1
ATOM 1906 N N . MET A 1 239 ? -7.241 2.739 27.341 1.00 88.44 239 MET A N 1
ATOM 1907 C CA . MET A 1 239 ? -5.799 2.692 27.059 1.00 88.44 239 MET A CA 1
ATOM 1908 C C . MET A 1 239 ? -5.031 1.890 28.115 1.00 88.44 239 MET A C 1
ATOM 1910 O O . MET A 1 239 ? -4.190 1.062 27.762 1.00 88.44 239 MET A O 1
ATOM 1914 N N . PHE A 1 240 ? -5.337 2.115 29.396 1.00 91.56 240 PHE A N 1
ATOM 1915 C CA . PHE A 1 240 ? -4.741 1.381 30.511 1.00 91.56 240 PHE A CA 1
ATOM 1916 C C . PHE A 1 240 ? -5.049 -0.117 30.430 1.00 91.56 240 PHE A C 1
ATOM 1918 O O . PHE A 1 240 ? -4.137 -0.943 30.472 1.00 91.56 240 PHE A O 1
ATOM 1925 N N . TRP A 1 241 ? -6.318 -0.477 30.247 1.00 91.81 241 TRP A N 1
ATOM 1926 C CA . TRP A 1 241 ? -6.722 -1.875 30.189 1.00 91.81 241 TRP A CA 1
ATOM 1927 C C . TRP A 1 241 ? -6.205 -2.591 28.943 1.00 91.81 241 TRP A C 1
ATOM 1929 O O . TRP A 1 241 ? -5.696 -3.696 29.079 1.00 91.81 241 TRP A O 1
ATOM 1939 N N . ILE A 1 242 ? -6.205 -1.947 27.769 1.00 89.00 242 ILE A N 1
ATOM 1940 C CA . ILE A 1 242 ? -5.572 -2.476 26.546 1.00 89.00 242 ILE A CA 1
ATOM 1941 C C . ILE A 1 242 ? -4.085 -2.731 26.781 1.00 89.00 242 ILE A C 1
ATOM 1943 O O . ILE A 1 242 ? -3.542 -3.738 26.328 1.00 89.00 242 ILE A O 1
ATOM 1947 N N . LYS A 1 243 ? -3.399 -1.833 27.499 1.00 91.38 243 LYS A N 1
ATOM 1948 C CA . LYS A 1 243 ? -1.979 -2.016 27.813 1.00 91.38 243 LYS A CA 1
ATOM 1949 C C . LYS A 1 243 ? -1.725 -3.244 28.686 1.00 91.38 243 LYS A C 1
ATOM 1951 O O . LYS A 1 243 ? -0.660 -3.848 28.542 1.00 91.38 243 LYS A O 1
ATOM 1956 N N . LEU A 1 244 ? -2.657 -3.573 29.582 1.00 88.88 244 LEU A N 1
ATOM 1957 C CA . LEU A 1 244 ? -2.583 -4.742 30.460 1.00 88.88 244 LEU A CA 1
ATOM 1958 C C . LEU A 1 244 ? -3.043 -6.035 29.779 1.00 88.88 244 LEU A C 1
ATOM 1960 O O . LEU A 1 244 ? -2.460 -7.087 30.028 1.00 88.88 244 LEU A O 1
ATOM 1964 N N . SER A 1 245 ? -4.069 -5.971 28.930 1.00 80.94 245 SER A N 1
ATOM 1965 C CA . SER A 1 245 ? -4.647 -7.127 28.236 1.00 80.94 245 SER A CA 1
ATOM 1966 C C . SER A 1 245 ? -3.859 -7.531 26.987 1.00 80.94 245 SER A C 1
ATOM 1968 O O . SER A 1 245 ? -4.000 -8.656 26.507 1.00 80.94 245 SER A O 1
ATOM 1970 N N . THR A 1 246 ? -3.014 -6.640 26.455 1.00 81.19 246 THR A N 1
ATOM 1971 C CA . THR A 1 246 ? -2.252 -6.860 25.220 1.00 81.19 246 THR A CA 1
ATOM 1972 C C . THR A 1 246 ? -0.761 -6.550 25.375 1.00 81.19 246 THR A C 1
ATOM 1974 O O . THR A 1 246 ? -0.331 -5.757 26.212 1.00 81.19 246 THR A O 1
ATOM 1977 N N . ASN A 1 247 ? 0.056 -7.105 24.477 1.00 82.69 247 ASN A N 1
ATOM 1978 C CA . ASN A 1 247 ? 1.482 -6.776 24.372 1.00 82.69 247 ASN A CA 1
ATOM 1979 C C . ASN A 1 247 ? 1.762 -5.507 23.543 1.00 82.69 247 ASN A C 1
ATOM 1981 O O . ASN A 1 247 ? 2.905 -5.276 23.147 1.00 82.69 247 ASN A O 1
ATOM 1985 N N . LEU A 1 248 ? 0.750 -4.675 23.274 1.00 82.50 248 LEU A N 1
ATOM 1986 C CA . LEU A 1 248 ? 0.928 -3.470 22.467 1.00 82.50 248 LEU A CA 1
ATOM 1987 C C . LEU A 1 248 ? 1.841 -2.453 23.164 1.00 82.50 248 LEU A C 1
ATOM 1989 O O . LEU A 1 248 ? 1.822 -2.280 24.391 1.00 82.50 248 LEU A O 1
ATOM 1993 N N . THR A 1 249 ? 2.655 -1.762 22.368 1.00 85.00 249 THR A N 1
ATOM 1994 C CA . THR A 1 249 ? 3.454 -0.627 22.834 1.00 85.00 249 THR A CA 1
ATOM 1995 C C . THR A 1 249 ? 2.566 0.599 23.048 1.00 85.00 249 THR A C 1
ATOM 1997 O O . THR A 1 249 ? 1.478 0.710 22.485 1.00 85.00 249 THR A O 1
ATOM 2000 N N . TYR A 1 250 ? 3.039 1.566 23.836 1.00 85.81 250 TYR A N 1
ATOM 2001 C CA . TYR A 1 250 ? 2.310 2.823 24.031 1.00 85.81 250 TYR A CA 1
ATOM 2002 C C . TYR A 1 250 ? 2.089 3.599 22.723 1.00 85.81 250 TYR A C 1
ATOM 2004 O O . TYR A 1 250 ? 1.056 4.245 22.572 1.00 85.81 250 TYR A O 1
ATOM 2012 N N . ASP A 1 251 ? 3.004 3.482 21.756 1.00 81.50 251 ASP A N 1
ATOM 2013 C CA . ASP A 1 251 ? 2.830 4.071 20.425 1.00 81.50 251 ASP A CA 1
ATOM 2014 C C . ASP A 1 251 ? 1.695 3.394 19.654 1.00 81.50 251 ASP A C 1
ATOM 2016 O O . ASP A 1 251 ? 0.811 4.070 19.128 1.00 81.50 251 ASP A O 1
ATOM 2020 N N . GLN A 1 252 ? 1.663 2.058 19.652 1.00 80.25 252 GLN A N 1
ATOM 2021 C CA . GLN A 1 252 ? 0.597 1.290 19.006 1.00 80.25 252 GLN A CA 1
ATOM 2022 C C . GLN A 1 252 ? -0.773 1.587 19.626 1.00 80.25 252 GLN A C 1
ATOM 2024 O O . GLN A 1 252 ? -1.749 1.739 18.897 1.00 80.25 252 GLN A O 1
ATOM 2029 N N . ILE A 1 253 ? -0.846 1.733 20.953 1.00 83.25 253 ILE A N 1
ATOM 2030 C CA . ILE A 1 253 ? -2.083 2.105 21.655 1.00 83.25 253 ILE A CA 1
ATOM 2031 C C . ILE A 1 253 ? -2.503 3.534 21.293 1.00 83.25 253 ILE A C 1
ATOM 2033 O O . ILE A 1 253 ? -3.671 3.773 20.997 1.00 83.25 253 ILE A O 1
ATOM 2037 N N . GLY A 1 254 ? -1.563 4.483 21.254 1.00 78.12 254 GLY A N 1
ATOM 2038 C CA . GLY A 1 254 ? -1.845 5.854 20.823 1.00 78.12 254 GLY A CA 1
ATOM 2039 C C . GLY A 1 254 ? -2.409 5.921 19.400 1.00 78.12 254 GLY A C 1
ATOM 2040 O O . GLY A 1 254 ? -3.368 6.655 19.154 1.00 78.12 254 GLY A O 1
ATOM 2041 N N . MET A 1 255 ? -1.868 5.111 18.485 1.00 75.56 255 MET A N 1
ATOM 2042 C CA . MET A 1 255 ? -2.378 4.971 17.117 1.00 75.56 255 MET A CA 1
ATOM 2043 C C . MET A 1 255 ? -3.768 4.323 17.079 1.00 75.56 255 MET A C 1
ATOM 2045 O O . MET A 1 255 ? -4.663 4.853 16.420 1.00 75.56 255 MET A O 1
ATOM 2049 N N . LEU A 1 256 ? -3.965 3.217 17.809 1.00 77.62 256 LEU A N 1
ATOM 2050 C CA . LEU A 1 256 ? -5.234 2.484 17.886 1.00 77.62 256 LEU A CA 1
ATOM 2051 C C . LEU A 1 256 ? -6.384 3.378 18.372 1.00 77.62 256 LEU A C 1
ATOM 2053 O O . LEU A 1 256 ? -7.478 3.322 17.817 1.00 77.62 256 LEU A O 1
ATOM 2057 N N . MET A 1 257 ? -6.108 4.221 19.370 1.00 74.69 257 MET A N 1
ATOM 2058 C CA . MET A 1 257 ? -7.085 5.094 20.031 1.00 74.69 257 MET A CA 1
ATOM 2059 C C . MET A 1 257 ? -7.148 6.507 19.432 1.00 74.69 257 MET A C 1
ATOM 2061 O O . MET A 1 257 ? -7.856 7.365 19.954 1.00 74.69 257 MET A O 1
ATOM 2065 N N . ASN A 1 258 ? -6.395 6.790 18.358 1.00 69.75 258 ASN A N 1
ATOM 2066 C CA . ASN A 1 258 ? -6.335 8.113 17.719 1.00 69.75 258 ASN A CA 1
ATOM 2067 C C . ASN A 1 258 ? -5.981 9.258 18.679 1.00 69.75 258 ASN A C 1
ATOM 2069 O O . ASN A 1 258 ? -6.519 10.367 18.587 1.00 69.75 258 ASN A O 1
ATOM 2073 N N . TYR A 1 259 ? -5.086 8.984 19.621 1.00 70.31 259 TYR A N 1
ATOM 2074 C CA . TYR A 1 259 ? -4.740 9.924 20.670 1.00 70.31 259 TYR A CA 1
ATOM 2075 C C . TYR A 1 259 ? -3.969 11.113 20.079 1.00 70.31 259 TYR A C 1
ATOM 2077 O O . TYR A 1 259 ? -2.807 10.995 19.693 1.00 70.31 259 TYR A O 1
ATOM 2085 N N . LYS A 1 260 ? -4.612 12.283 19.984 1.00 60.53 260 LYS A N 1
ATOM 2086 C CA . LYS A 1 260 ? -3.995 13.494 19.421 1.00 60.53 260 LYS A CA 1
ATOM 2087 C C . LYS A 1 260 ? -3.197 14.233 20.493 1.00 60.53 260 LYS A C 1
ATOM 2089 O O . LYS A 1 260 ? -3.745 14.659 21.510 1.00 60.53 260 LYS A O 1
ATOM 2094 N N . SER A 1 261 ? -1.909 14.457 20.250 1.00 59.16 261 SER A N 1
ATOM 2095 C CA . SER A 1 261 ? -1.062 15.322 21.073 1.00 59.16 261 SER A CA 1
ATOM 2096 C C . SER A 1 261 ? -0.525 16.478 20.225 1.00 59.16 261 SER A C 1
ATOM 2098 O O . SER A 1 261 ? -0.058 16.233 19.120 1.00 59.16 261 SER A O 1
ATOM 2100 N N . PRO A 1 262 ? -0.551 17.730 20.715 1.00 56.09 262 PRO A N 1
ATOM 2101 C CA . PRO A 1 262 ? 0.067 18.866 20.025 1.00 56.09 262 PRO A CA 1
ATOM 2102 C C . PRO A 1 262 ? 1.608 18.853 20.072 1.00 56.09 262 PRO A C 1
ATOM 2104 O O . PRO A 1 262 ? 2.241 19.705 19.461 1.00 56.09 262 PRO A O 1
ATOM 2107 N N . VAL A 1 263 ? 2.207 17.922 20.821 1.00 57.41 263 VAL A N 1
ATOM 2108 C CA . VAL A 1 263 ? 3.659 17.718 20.938 1.00 57.41 263 VAL A CA 1
ATOM 2109 C C . VAL A 1 263 ? 3.939 16.270 20.537 1.00 57.41 263 VAL A C 1
ATOM 2111 O O . VAL A 1 263 ? 3.277 15.386 21.085 1.00 57.41 263 VAL A O 1
ATOM 2114 N N . ASP A 1 264 ? 4.889 16.040 19.625 1.00 54.69 264 ASP A N 1
ATOM 2115 C CA . ASP A 1 264 ? 5.206 14.763 18.940 1.00 54.69 264 ASP A CA 1
ATOM 2116 C C . ASP A 1 264 ? 5.644 13.580 19.841 1.00 54.69 264 ASP A C 1
ATOM 2118 O O . ASP A 1 264 ? 6.187 12.590 19.362 1.00 54.69 264 ASP A O 1
ATOM 2122 N N . ASP A 1 265 ? 5.389 13.628 21.148 1.00 69.94 265 ASP A N 1
ATOM 2123 C CA . ASP A 1 265 ? 5.703 12.551 22.091 1.00 69.94 265 ASP A CA 1
ATOM 2124 C C . ASP A 1 265 ? 4.425 11.828 22.557 1.00 69.94 265 ASP A C 1
ATOM 2126 O O . ASP A 1 265 ? 3.950 11.975 23.691 1.00 69.94 265 ASP A O 1
ATOM 2130 N N . TYR A 1 266 ? 3.817 11.081 21.627 1.00 69.81 266 TYR A N 1
ATOM 2131 C CA . TYR A 1 266 ? 2.622 10.262 21.866 1.00 69.81 266 TYR A CA 1
ATOM 2132 C C . TYR A 1 266 ? 2.888 9.194 22.931 1.00 69.81 266 TYR A C 1
ATOM 2134 O O . TYR A 1 266 ? 2.122 9.071 23.890 1.00 69.81 266 TYR A O 1
ATOM 2142 N N . ARG A 1 267 ? 4.017 8.486 22.805 1.00 80.81 267 ARG A N 1
ATOM 2143 C CA . ARG A 1 267 ? 4.458 7.426 23.713 1.00 80.81 267 ARG A CA 1
ATOM 2144 C C . ARG A 1 267 ? 4.397 7.842 25.173 1.00 80.81 267 ARG A C 1
ATOM 2146 O O . ARG A 1 267 ? 3.799 7.148 25.996 1.00 80.81 267 ARG A O 1
ATOM 2153 N N . LYS A 1 268 ? 5.041 8.967 25.498 1.00 83.12 268 LYS A N 1
ATOM 2154 C CA . LYS A 1 268 ? 5.176 9.437 26.873 1.00 83.12 268 LYS A CA 1
ATOM 2155 C C . LYS A 1 268 ? 3.824 9.797 27.471 1.00 83.12 268 LYS A C 1
ATOM 2157 O O . LYS A 1 268 ? 3.543 9.415 28.600 1.00 83.12 268 LYS A O 1
ATOM 2162 N N . ARG A 1 269 ? 2.950 10.456 26.707 1.00 80.31 269 ARG A N 1
ATOM 2163 C CA . ARG A 1 269 ? 1.617 10.839 27.194 1.00 80.31 269 ARG A CA 1
ATOM 2164 C C . ARG A 1 269 ? 0.699 9.650 27.423 1.00 80.31 269 ARG A C 1
ATOM 2166 O O . ARG A 1 269 ? -0.048 9.647 28.400 1.00 80.31 269 ARG A O 1
ATOM 2173 N N . VAL A 1 270 ? 0.733 8.662 26.530 1.00 85.94 270 VAL A N 1
ATOM 2174 C CA . VAL A 1 270 ? -0.017 7.411 26.706 1.00 85.94 270 VAL A CA 1
ATOM 2175 C C . VAL A 1 270 ? 0.467 6.711 27.980 1.00 85.94 270 VAL A C 1
ATOM 2177 O O . VAL A 1 270 ? -0.360 6.316 28.799 1.00 85.94 270 VAL A O 1
ATOM 2180 N N . ALA A 1 271 ? 1.785 6.636 28.195 1.00 87.56 271 ALA A N 1
ATOM 2181 C CA . ALA A 1 271 ? 2.371 6.053 29.401 1.00 87.56 271 ALA A CA 1
ATOM 2182 C C . ALA A 1 271 ? 1.956 6.805 30.678 1.00 87.56 271 ALA A C 1
ATOM 2184 O O . ALA A 1 271 ? 1.448 6.186 31.605 1.00 87.56 271 ALA A O 1
ATOM 2185 N N . GLU A 1 272 ? 2.091 8.135 30.704 1.00 87.75 272 GLU A N 1
ATOM 2186 C CA . GLU A 1 272 ? 1.666 8.984 31.829 1.00 87.75 272 GLU A CA 1
ATOM 2187 C C . GLU A 1 272 ? 0.170 8.833 32.134 1.00 87.75 272 GLU A C 1
ATOM 2189 O O . GLU A 1 272 ? -0.237 8.834 33.293 1.00 87.75 272 GLU A O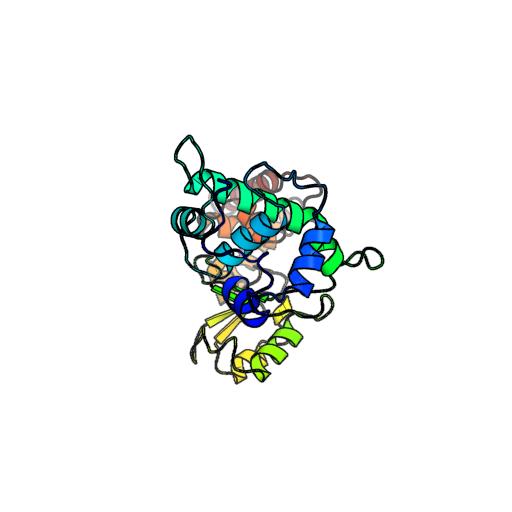 1
ATOM 2194 N N . THR A 1 273 ? -0.656 8.683 31.095 1.00 87.25 273 THR A N 1
ATOM 2195 C CA . THR A 1 273 ? -2.098 8.457 31.247 1.00 87.25 273 THR A CA 1
ATOM 2196 C C . THR A 1 273 ? -2.370 7.094 31.877 1.00 87.25 273 THR A C 1
ATOM 2198 O O . THR A 1 273 ? -3.141 7.021 32.829 1.00 87.25 273 THR A O 1
ATOM 2201 N N . CYS A 1 274 ? -1.697 6.036 31.412 1.00 89.00 274 CYS A N 1
ATOM 2202 C CA . CYS A 1 274 ? -1.822 4.699 31.995 1.00 89.00 274 CYS A CA 1
ATOM 2203 C C . CYS A 1 274 ? -1.364 4.676 33.461 1.00 89.00 274 CYS A C 1
ATOM 2205 O O . CYS A 1 274 ? -2.069 4.123 34.298 1.00 89.00 274 CYS A O 1
ATOM 2207 N N . SER A 1 275 ? -0.238 5.319 33.789 1.00 89.56 275 SER A N 1
ATOM 2208 C CA . SER A 1 275 ? 0.237 5.440 35.174 1.00 89.56 275 SER A CA 1
ATOM 2209 C C . SER A 1 275 ? -0.748 6.211 36.050 1.00 89.56 275 SER A C 1
ATOM 2211 O O . SER A 1 275 ? -1.077 5.758 37.136 1.00 89.56 275 SER A O 1
ATOM 2213 N N . SER A 1 276 ? -1.303 7.322 35.558 1.00 88.06 276 SER A N 1
ATOM 2214 C CA . SER A 1 276 ? -2.305 8.085 36.309 1.00 88.06 276 SER A CA 1
ATOM 2215 C C . SER A 1 276 ? -3.579 7.279 36.579 1.00 88.06 276 SER A C 1
ATOM 2217 O O . SER A 1 276 ? -4.164 7.418 37.649 1.00 88.06 276 SER A O 1
ATOM 2219 N N . VAL A 1 277 ? -4.029 6.459 35.623 1.00 89.31 277 VAL A N 1
ATOM 2220 C CA . VAL A 1 277 ? -5.172 5.558 35.831 1.00 89.31 277 VAL A CA 1
ATOM 2221 C C . VAL A 1 277 ? -4.820 4.486 36.857 1.00 89.31 277 VAL A C 1
ATOM 2223 O O . VAL A 1 277 ? -5.608 4.248 37.767 1.00 89.31 277 VAL A O 1
ATOM 2226 N N . GLN A 1 278 ? -3.632 3.886 36.752 1.00 90.25 278 GLN A N 1
ATOM 2227 C CA . GLN A 1 278 ? -3.146 2.891 37.705 1.00 90.25 278 GLN A CA 1
ATOM 2228 C C . GLN A 1 278 ? -3.129 3.439 39.135 1.00 90.25 278 GLN A C 1
ATOM 2230 O O . GLN A 1 278 ? -3.694 2.811 40.025 1.00 90.25 278 GLN A O 1
ATOM 2235 N N . ASP A 1 279 ? -2.531 4.612 39.344 1.00 89.00 279 ASP A N 1
ATOM 2236 C CA . ASP A 1 279 ? -2.408 5.234 40.664 1.00 89.00 279 ASP A CA 1
ATOM 2237 C C . ASP A 1 279 ? -3.785 5.527 41.275 1.00 89.00 279 ASP A C 1
ATOM 2239 O O . ASP A 1 279 ? -4.022 5.236 42.446 1.00 89.00 279 ASP A O 1
ATOM 2243 N N . ASN A 1 280 ? -4.724 6.041 40.472 1.00 87.81 280 ASN A N 1
ATOM 2244 C CA . ASN A 1 280 ? -6.082 6.341 40.928 1.00 87.81 280 ASN A CA 1
ATOM 2245 C C . ASN A 1 280 ? -6.908 5.078 41.213 1.00 87.81 280 ASN A C 1
ATOM 2247 O O . ASN A 1 280 ? -7.653 5.047 42.190 1.00 87.81 280 ASN A O 1
ATOM 2251 N N . LEU A 1 281 ? -6.772 4.028 40.396 1.00 86.62 281 LEU A N 1
ATOM 2252 C CA . LEU A 1 281 ? -7.433 2.747 40.652 1.00 86.62 281 LEU A CA 1
ATOM 2253 C C . LEU A 1 281 ? -6.877 2.078 41.911 1.00 86.62 281 LEU A C 1
ATOM 2255 O O . LEU A 1 281 ? -7.658 1.595 42.727 1.00 86.62 281 LEU A O 1
ATOM 2259 N N . LEU A 1 282 ? -5.554 2.083 42.098 1.00 86.12 282 LEU A N 1
ATOM 2260 C CA . LEU A 1 282 ? -4.924 1.557 43.308 1.00 86.12 282 LEU A CA 1
ATOM 2261 C C . LEU A 1 282 ? -5.387 2.330 44.544 1.00 86.12 282 LEU A C 1
ATOM 2263 O O . LEU A 1 282 ? -5.830 1.709 45.498 1.00 86.12 282 LEU A O 1
ATOM 2267 N N . ALA A 1 283 ? -5.376 3.664 44.502 1.00 83.31 283 ALA A N 1
ATOM 2268 C CA . ALA A 1 283 ? -5.806 4.493 45.627 1.00 83.31 283 ALA A CA 1
ATOM 2269 C C . ALA A 1 283 ? -7.288 4.310 46.004 1.00 83.31 283 ALA A C 1
ATOM 2271 O O . ALA A 1 283 ? -7.657 4.555 47.150 1.00 83.31 283 ALA A O 1
ATOM 2272 N N . HIS A 1 284 ? -8.143 3.925 45.050 1.00 81.75 284 HIS A N 1
ATOM 2273 C CA . HIS A 1 284 ? -9.582 3.792 45.282 1.00 81.75 284 HIS A CA 1
ATOM 2274 C C . HIS A 1 284 ? -10.027 2.361 45.618 1.00 81.75 284 HIS A C 1
ATOM 2276 O O . HIS A 1 284 ? -10.943 2.180 46.417 1.00 81.75 284 HIS A O 1
ATOM 2282 N N . PHE A 1 285 ? -9.403 1.345 45.014 1.00 79.00 285 PHE A N 1
ATOM 2283 C CA . PHE A 1 285 ? -9.853 -0.051 45.101 1.00 79.00 285 PHE A CA 1
ATOM 2284 C C . PHE A 1 285 ? -8.897 -0.983 45.851 1.00 79.00 285 PHE A C 1
ATOM 2286 O O . PHE A 1 285 ? -9.290 -2.107 46.169 1.00 79.00 285 PHE A O 1
ATOM 2293 N N . VAL A 1 286 ? -7.663 -0.556 46.131 1.00 70.88 286 VAL A N 1
ATOM 2294 C CA . VAL A 1 286 ? -6.691 -1.349 46.890 1.00 70.88 286 VAL A CA 1
ATOM 2295 C C . VAL A 1 286 ? -6.450 -0.663 48.243 1.00 70.88 286 VAL A C 1
ATOM 2297 O O . VAL A 1 286 ? -5.907 0.439 48.258 1.00 70.88 286 VAL A O 1
ATOM 2300 N N . PRO A 1 287 ? -6.904 -1.264 49.361 1.00 54.88 287 PRO A N 1
ATOM 2301 C CA . PRO A 1 287 ? -6.774 -0.687 50.701 1.00 54.88 287 PRO A CA 1
ATOM 2302 C C . PRO A 1 287 ? -5.328 -0.615 51.208 1.00 54.88 287 PRO A C 1
ATOM 2304 O O . PRO A 1 287 ? -4.491 -1.443 50.777 1.00 54.88 287 PRO A O 1
#

Radius of gyration: 26.97 Å; chains: 1; bounding box: 60×40×86 Å

Secondary structure (DSSP, 8-state):
-----SS-TT-TTS-HHHHHHHHSS-HHHHHHHHHHHBTTBPPBTTB-HHHHHHHHHHHHHS---HHHHHHHTT---SS--HHHHHHHHHHHHHHHIIIIIHHHHHEETTTTEESEEEEEEE-TTS-EEEEEEEEETTS-HHHHHHHHHHH-TTTTTT--TT-EEEE-GGGGGGHHHHHHTT-EEEE-S---TT-TT--HHHHHHHHSS-HHHHHHHHHHHGGGS--BTTB-HHHHHHHHHHHHHS---HHHHHHHTT---SSS-HHHHHHHHHHHHHHHHHHHH--

Sequence (287 aa):
AKNRPRLDLEDPHITDDEVKMWTGWRRSELSVMQKSISGLMKDSKNRSTELALAMFWIKLRTNLTYDQIGMLMNYKSPVDDYRKRVAETCSSVQENLLAHFVPKSTYSSHKKRHLVKMLSIVLPDGYVVDAIGPFAGNANDASITESILQLNDSLQRWTDYGDILLVDRGFRDCIGSLEEAGFEAKNRSRLDLEDPHITDDEVKMWTGWRRSELSVMQESISGLMKDSKNRATELALAMFWIKLSTNLTYDQIGMLMNYKSPVDDYRKRVAETCSSVQDNLLAHFVP

pLDDT: mean 81.92, std 10.27, range [40.53, 94.69]

Foldseek 3Di:
DQQAALDHPVDPPQDQVNLCLQQVDGPVRLVLLCVQCPPVDDADSQDDSSLLSSLLSNVVNDVDAQVRSCNRGVSDDPDDDSRVVSVVSNVSSVVSCVVGPCCVVFPDPVVRFGQWDWDFDADPVGDTPDTDDGDGRPDFPQVVVLVVVVVPPPPCVPDDAAAEAEDEPSNVVNCVVCVVSRYNYDHPQAPAVVPPPDDQVNLCVQQVGGPVRLVVLCVQCVVVDDDDPQCDPSLLSSLLSNVVVDVDAQVRSCNRHVRDDPDPCSRVVSVVSNVSSVVSCCVRPPD